Protein AF-A0A4R2SFX2-F1 (afdb_monomer)

Mean predicted aligned error: 11.59 Å

Sequence (302 aa):
EWKKGRSEDFRAVCEMFEKYGQQAESDWIKQRASNLEIALEVGQFSTSKEAYYFHPLGLVGWLMTMSLLITPEMVNAVAPGKGSDSVLLAALNKYAEQYEINTPFRIAHFLAQCAHESAGFTGTTEGIYYRRVAALNNKKFRDAPTHIKDVICPPNEKYCRQPELFNLTYGGRMGNNTTGDGFLYRGRGYIQLTGKNNYILYTEKHNLFYPEDIRDFVANPDLISNNIDYCTESACLYWRYIGSRYPDTNNLADMGISEDVLIKVSANINGWYGKGSLPNKAKGYEDRKKRFLSIVNVLGLI

Foldseek 3Di:
DVLVVCVVVLVVVLVVCVVVVNNVVSVVSVVVSVVVDDDPDDPPPPDPDDDDDDDPVNVVVVVPPVPQLQALQLLCLLANPCSVVPQLSVLQSVQCVVLVCRDLLSSLLLSLQLCLQCVSVPRFFDDQFAALVNLCVQPQLVPDDPVLVCQQHNPPDGGGDPPSSQCSRCQPHQANPDRPQSSLQFFGASLGRGHLNLQVVLQVVCCVVCVVDRDRCNVVVCCCRPHSNNSNNSSSCCQCANFLPDRHVVVLSVVDDDPLSSQQSNCRSPVQDDDPDRGDDDDSSVSSNSSSVSSCVVVVVD

Solvent-accessible surface area (backbone atoms only — not comparable to full-atom values): 16458 Å² total; per-residue (Å²): 108,70,64,75,77,43,50,64,62,56,48,54,52,32,54,52,31,46,75,71,70,36,54,68,62,25,52,50,50,53,50,51,62,52,69,67,60,75,81,77,81,51,96,89,65,83,61,99,65,82,81,82,82,76,53,68,69,55,50,50,56,72,67,50,64,83,74,61,90,57,44,44,66,50,43,26,41,33,20,78,78,50,33,76,37,64,67,61,46,50,31,49,40,59,35,28,55,79,54,64,42,73,46,74,44,28,40,30,50,51,48,13,49,30,19,52,69,2,71,44,76,69,43,26,55,66,80,73,80,41,35,47,78,60,46,56,72,36,65,62,56,54,72,41,56,66,73,58,38,42,70,31,33,34,90,90,46,70,48,30,45,74,59,52,51,38,26,62,64,36,41,78,37,58,68,10,77,51,93,57,32,12,42,68,29,39,34,25,13,28,62,42,54,52,21,43,49,53,32,46,50,48,27,56,51,48,36,68,77,33,73,90,61,74,60,56,36,70,84,41,46,63,51,27,47,74,33,69,55,47,12,43,39,47,27,41,47,36,41,45,63,42,40,60,81,47,36,45,41,52,69,46,24,68,75,43,85,49,70,69,38,52,42,50,47,53,22,24,70,73,53,45,66,48,91,94,49,77,53,67,92,53,96,63,44,71,58,33,50,52,20,27,52,42,22,33,53,74,69,64,75,112

pLDDT: mean 88.41, std 13.87, range [49.41, 98.81]

Nearest PDB structures (foldseek):
  4ok7-assembly1_A  TM=7.549E-01  e=3.619E-09  Salmonella phage SPN1S
  8p8e-assembly1_AAA  TM=7.378E-01  e=4.981E-09  Bacteriophage sp.
  7r6s-assembly1_A  TM=7.931E-01  e=3.167E-07  Stenotrophomonas maltophilia K279a

Secondary structure (DSSP, 8-state):
-HHHHHHHHHHHHHHHHHHTT-HHHHHHHHHHHHHT------TT--SSS------HHHHHHHH-----SS-HHHHHHHSTTGGG-HHHHHHHHHHHHHTT--SHHHHHHHHHHHHHHTTTTT--B--S--BHHHHTTSHHHHTS-HHHHHHHS-TT-SB--TTHHHHHHHTTSTT--STTHHHHT--BTTTTB-SHHHHHHHHHHHHHH-TTS---TTT-TTHHHH-HHHHHHHHHHIIIII-SS-S-SHHHHTT-S-HHHHHHHHHHHHT---TTS-----TTHHHHHHHHHHHHHHTT--

Structure (mmCIF, N/CA/C/O backbone):
data_AF-A0A4R2SFX2-F1
#
_entry.id   AF-A0A4R2SFX2-F1
#
loop_
_atom_site.group_PDB
_atom_site.id
_atom_site.type_symbol
_atom_site.label_atom_id
_atom_site.label_alt_id
_atom_site.label_comp_id
_atom_site.label_asym_id
_atom_site.label_entity_id
_atom_site.label_seq_id
_atom_site.pdbx_PDB_ins_code
_atom_site.Cartn_x
_atom_site.Cartn_y
_atom_site.Cartn_z
_atom_site.occupancy
_atom_site.B_iso_or_equiv
_atom_site.auth_seq_id
_atom_site.auth_comp_id
_atom_site.auth_asym_id
_atom_site.auth_atom_id
_atom_site.pdbx_PDB_model_num
ATOM 1 N N . GLU A 1 1 ? -41.124 -10.769 27.617 1.00 49.62 1 GLU A N 1
ATOM 2 C CA . GLU A 1 1 ? -41.539 -11.158 26.247 1.00 49.62 1 GLU A CA 1
ATOM 3 C C . GLU A 1 1 ? -40.503 -11.991 25.491 1.00 49.62 1 GLU A C 1
ATOM 5 O O . GLU A 1 1 ? -40.889 -12.993 24.909 1.00 49.62 1 GLU A O 1
ATOM 10 N N . TRP A 1 2 ? -39.202 -11.681 25.570 1.00 56.56 2 TRP A N 1
ATOM 11 C CA . TRP A 1 2 ? -38.134 -12.451 24.901 1.00 56.56 2 TRP A CA 1
ATOM 12 C C . TRP A 1 2 ? -38.173 -13.974 25.154 1.00 56.56 2 TRP A C 1
ATOM 14 O O . TRP A 1 2 ? -38.166 -14.752 24.206 1.00 56.56 2 TRP A O 1
ATOM 24 N N . LYS A 1 3 ? -38.326 -14.416 26.416 1.00 55.41 3 LYS A N 1
ATOM 25 C CA . LYS A 1 3 ? -38.490 -15.847 26.746 1.00 55.41 3 LYS A CA 1
ATOM 26 C C . LYS A 1 3 ? -39.739 -16.461 26.099 1.00 55.41 3 LYS A C 1
ATOM 28 O O . LYS A 1 3 ? -39.682 -17.589 25.625 1.00 55.41 3 LYS A O 1
ATOM 33 N N . LYS A 1 4 ? -40.855 -15.720 26.049 1.00 59.62 4 LYS A N 1
ATOM 34 C CA . LYS A 1 4 ? -42.099 -16.187 25.412 1.00 59.62 4 LYS A CA 1
ATOM 35 C C . LYS A 1 4 ? -41.922 -16.380 23.902 1.00 59.62 4 LYS A C 1
ATOM 37 O O . LYS A 1 4 ? -42.502 -17.313 23.370 1.00 59.62 4 LYS A O 1
ATOM 42 N N . GLY A 1 5 ? -41.101 -15.553 23.247 1.00 66.06 5 GLY A N 1
ATOM 43 C CA . GLY A 1 5 ? -40.820 -15.643 21.807 1.00 66.06 5 GLY A CA 1
ATOM 44 C C . GLY A 1 5 ? -39.725 -16.638 21.401 1.00 66.06 5 GLY A C 1
ATOM 45 O O . GLY A 1 5 ? -39.534 -16.853 20.212 1.00 66.06 5 GLY A O 1
ATOM 46 N N . ARG A 1 6 ? -38.989 -17.227 22.355 1.00 71.00 6 ARG A N 1
ATOM 47 C CA . ARG A 1 6 ? -37.861 -18.154 22.101 1.00 71.00 6 ARG A CA 1
ATOM 48 C C . ARG A 1 6 ? -38.011 -19.498 22.820 1.00 71.00 6 ARG A C 1
ATOM 50 O O . ARG A 1 6 ? -37.091 -20.309 22.840 1.00 71.00 6 ARG A O 1
ATOM 57 N N . SER A 1 7 ? -39.156 -19.731 23.453 1.00 72.69 7 SER A N 1
ATOM 58 C CA . SER A 1 7 ? -39.438 -20.923 24.259 1.00 72.69 7 SER A CA 1
ATOM 59 C C . SER A 1 7 ? -39.408 -22.219 23.442 1.00 72.69 7 SER A C 1
ATOM 61 O O . SER A 1 7 ? -39.044 -23.260 23.982 1.00 72.69 7 SER A O 1
ATOM 63 N N . GLU A 1 8 ? -39.735 -22.160 22.150 1.00 77.00 8 GLU A N 1
ATOM 64 C CA . GLU A 1 8 ? -39.614 -23.301 21.232 1.00 77.00 8 GLU A CA 1
ATOM 65 C C . GLU A 1 8 ? -38.158 -23.625 20.888 1.00 77.00 8 GLU A C 1
ATOM 67 O O . GLU A 1 8 ? -37.784 -24.795 20.895 1.00 77.00 8 GLU A O 1
ATOM 72 N N . ASP A 1 9 ? -37.311 -22.609 20.701 1.00 79.25 9 ASP A N 1
ATOM 73 C CA . ASP A 1 9 ? -35.885 -22.799 20.411 1.00 79.25 9 ASP A CA 1
ATOM 74 C C . ASP A 1 9 ? -35.161 -23.479 21.582 1.00 79.25 9 ASP A C 1
ATOM 76 O O . ASP A 1 9 ? -34.395 -24.422 21.389 1.00 79.25 9 ASP A O 1
ATOM 80 N N . PHE A 1 10 ? -35.441 -23.053 22.821 1.00 82.00 10 PHE A N 1
ATOM 81 C CA . PHE A 1 10 ? -34.882 -23.702 24.013 1.00 82.00 10 PHE A CA 1
ATOM 82 C C . PHE A 1 10 ? -35.343 -25.153 24.150 1.00 82.00 10 PHE A C 1
ATOM 84 O O . PHE A 1 10 ? -34.552 -26.007 24.549 1.00 82.00 10 PHE A O 1
ATOM 91 N N . ARG A 1 11 ? -36.601 -25.439 23.798 1.00 85.00 11 ARG A N 1
ATOM 92 C CA . ARG A 1 11 ? -37.155 -26.795 23.831 1.00 85.00 11 ARG A CA 1
ATOM 93 C C . ARG A 1 11 ? -36.452 -27.699 22.821 1.00 85.00 11 ARG A C 1
ATOM 95 O O . ARG A 1 11 ? -35.954 -28.745 23.215 1.00 85.00 11 ARG A O 1
ATOM 102 N N . ALA A 1 12 ? -36.319 -27.247 21.574 1.00 87.06 12 ALA A N 1
ATOM 103 C CA . ALA A 1 12 ? -35.646 -27.992 20.512 1.00 87.06 12 ALA A CA 1
ATOM 104 C C . ALA A 1 12 ? -34.179 -28.311 20.855 1.00 87.06 12 ALA A C 1
ATOM 106 O O . ALA A 1 12 ? -33.693 -29.410 20.589 1.00 87.06 12 ALA A O 1
ATOM 107 N N . VAL A 1 13 ? -33.472 -27.371 21.492 1.00 87.62 13 VAL A N 1
ATOM 108 C CA . VAL A 1 13 ? -32.090 -27.586 21.947 1.00 87.62 13 VAL A CA 1
ATOM 109 C C . VAL A 1 13 ? -32.026 -28.615 23.081 1.00 87.62 13 VAL A C 1
ATOM 111 O O . VAL A 1 13 ? -31.175 -29.501 23.039 1.00 87.62 13 VAL A O 1
ATOM 114 N N . CYS A 1 14 ? -32.926 -28.547 24.067 1.00 90.56 14 CYS A N 1
ATOM 115 C CA . CYS A 1 14 ? -32.968 -29.537 25.151 1.00 90.56 14 CYS A CA 1
ATOM 116 C C . CYS A 1 14 ? -33.285 -30.945 24.618 1.00 90.56 14 CYS A C 1
ATOM 118 O O . CYS A 1 14 ? -32.604 -31.902 24.979 1.00 90.56 14 CYS A O 1
ATOM 120 N N . GLU A 1 15 ? -34.255 -31.061 23.705 1.00 92.38 15 GLU A N 1
ATOM 121 C CA . GLU A 1 15 ? -34.621 -32.324 23.045 1.00 92.38 15 GLU A CA 1
ATOM 122 C C . GLU A 1 15 ? -33.452 -32.912 22.237 1.00 92.38 15 GLU A C 1
ATOM 124 O O . GLU A 1 15 ? -33.240 -34.126 22.231 1.00 92.38 15 GLU A O 1
ATOM 129 N N . MET A 1 16 ? -32.649 -32.062 21.585 1.00 94.12 16 MET A N 1
ATOM 130 C CA . MET A 1 16 ? -31.432 -32.496 20.899 1.00 94.12 16 MET A CA 1
ATOM 131 C C . MET A 1 16 ? -30.427 -33.111 21.882 1.00 94.12 16 MET A C 1
ATOM 133 O O . MET A 1 16 ? -29.922 -34.201 21.624 1.00 94.12 16 MET A O 1
ATOM 137 N N . PHE A 1 17 ? -30.141 -32.447 23.004 1.00 92.94 17 PHE A N 1
ATOM 138 C CA . PHE A 1 17 ? -29.202 -32.959 24.008 1.00 92.94 17 PHE A CA 1
ATOM 139 C C . PHE A 1 17 ? -29.677 -34.278 24.631 1.00 92.94 17 PHE A C 1
ATOM 141 O O . PHE A 1 17 ? -28.899 -35.227 24.747 1.00 92.94 17 PHE A O 1
ATOM 148 N N . GLU A 1 18 ? -30.970 -34.383 24.935 1.00 93.25 18 GLU A N 1
ATOM 149 C CA . GLU A 1 18 ? -31.588 -35.610 25.450 1.00 93.25 18 GLU A CA 1
ATOM 150 C C . GLU A 1 18 ? -31.481 -36.770 24.454 1.00 93.25 18 GLU A C 1
ATOM 152 O O . GLU A 1 18 ? -31.116 -37.884 24.835 1.00 93.25 18 GLU A O 1
ATOM 157 N N . LYS A 1 19 ? -31.695 -36.509 23.157 1.00 94.25 19 LYS A N 1
ATOM 158 C CA . LYS A 1 19 ? -31.557 -37.517 22.093 1.00 94.25 19 LYS A CA 1
ATOM 159 C C . LYS A 1 19 ? -30.153 -38.130 22.021 1.00 94.25 19 LYS A C 1
ATOM 161 O O . LYS A 1 19 ? -30.021 -39.288 21.627 1.00 94.25 19 LYS A O 1
ATOM 166 N N . TYR A 1 20 ? -29.118 -37.380 22.396 1.00 94.44 20 TYR A N 1
ATOM 167 C CA . TYR A 1 20 ? -27.728 -37.849 22.417 1.00 94.44 20 TYR A CA 1
ATOM 168 C C . TYR A 1 20 ? -27.247 -38.277 23.814 1.00 94.44 20 TYR A C 1
ATOM 170 O O . TYR A 1 20 ? -26.048 -38.458 24.019 1.00 94.44 20 TYR A O 1
ATOM 178 N N . GLY A 1 21 ? -28.160 -38.465 24.775 1.00 91.81 21 GLY A N 1
ATOM 179 C CA . GLY A 1 21 ? -27.836 -38.938 26.125 1.00 91.81 21 GLY A CA 1
ATOM 180 C C . GLY A 1 21 ? -27.134 -37.904 27.013 1.00 91.81 21 GLY A C 1
ATOM 181 O O . GLY A 1 21 ? -26.570 -38.269 28.043 1.00 91.81 21 GLY A O 1
ATOM 182 N N . GLN A 1 22 ? -27.158 -36.621 26.641 1.00 93.69 22 GLN A N 1
ATOM 183 C CA . GLN A 1 22 ? -26.521 -35.519 27.373 1.00 93.69 22 GLN A CA 1
ATOM 184 C C . GLN A 1 22 ? -27.521 -34.859 28.334 1.00 93.69 22 GLN A C 1
ATOM 186 O O . GLN A 1 22 ? -27.953 -33.719 28.158 1.00 93.69 22 GLN A O 1
ATOM 191 N N . GLN A 1 23 ? -27.938 -35.620 29.350 1.00 93.12 23 GLN A N 1
ATOM 192 C CA . GLN A 1 23 ? -28.986 -35.198 30.285 1.00 93.12 23 GLN A CA 1
ATOM 193 C C . GLN A 1 23 ? -28.563 -33.987 31.137 1.00 93.12 23 GLN A C 1
ATOM 195 O O . GLN A 1 23 ? -29.364 -33.083 31.362 1.00 93.12 23 GLN A O 1
ATOM 200 N N . ALA A 1 24 ? -27.295 -33.940 31.559 1.00 90.56 24 ALA A N 1
ATOM 201 C CA . ALA A 1 24 ? -26.763 -32.861 32.392 1.00 90.56 24 ALA A CA 1
ATOM 202 C C . ALA A 1 24 ? -26.786 -31.504 31.669 1.00 90.56 24 ALA A C 1
ATOM 204 O O . ALA A 1 24 ? -27.165 -30.490 32.256 1.00 90.56 24 ALA A O 1
ATOM 205 N N . GLU A 1 25 ? -26.438 -31.485 30.382 1.00 89.06 25 GLU A N 1
ATOM 206 C CA . GLU A 1 25 ? -26.493 -30.298 29.533 1.00 89.06 25 GLU A CA 1
ATOM 207 C C . GLU A 1 25 ? -27.934 -29.819 29.318 1.00 89.06 25 GLU A C 1
ATOM 209 O O . GLU A 1 25 ? -28.197 -28.620 29.434 1.00 89.06 25 GLU A O 1
ATOM 214 N N . SER A 1 26 ? -28.881 -30.736 29.075 1.00 92.19 26 SER A N 1
ATOM 215 C CA . SER A 1 26 ? -30.309 -30.394 28.975 1.00 92.19 26 SER A CA 1
ATOM 216 C C . SER A 1 26 ? -30.820 -29.753 30.270 1.00 92.19 26 SER A C 1
ATOM 218 O O . SER A 1 26 ? -31.404 -28.665 30.245 1.00 92.19 26 SER A O 1
ATOM 220 N N . ASP A 1 27 ? -30.538 -30.364 31.422 1.00 90.94 27 ASP A N 1
ATOM 221 C CA . ASP A 1 27 ? -31.005 -29.869 32.719 1.00 90.94 27 ASP A CA 1
ATOM 222 C C . ASP A 1 27 ? -30.378 -28.515 33.079 1.00 90.94 27 ASP A C 1
ATOM 224 O O . ASP A 1 27 ? -31.065 -27.615 33.576 1.00 90.94 27 ASP A O 1
ATOM 228 N N . TRP A 1 28 ? -29.104 -28.312 32.738 1.00 88.38 28 TRP A N 1
ATOM 229 C CA . TRP A 1 28 ? -28.434 -27.025 32.901 1.00 88.38 28 TRP A CA 1
ATOM 230 C C . TRP A 1 28 ? -29.058 -25.924 32.031 1.00 88.38 28 TRP A C 1
ATOM 232 O O . TRP A 1 28 ? -29.281 -24.808 32.510 1.00 88.38 28 TRP A O 1
ATOM 242 N N . ILE A 1 29 ? -29.399 -26.219 30.771 1.00 83.88 29 ILE A N 1
ATOM 243 C CA . ILE A 1 29 ? -30.068 -25.261 29.874 1.00 83.88 29 ILE A CA 1
ATOM 244 C C . ILE A 1 29 ? -31.470 -24.927 30.389 1.00 83.88 29 ILE A C 1
ATOM 246 O O . ILE A 1 29 ? -31.831 -23.746 30.429 1.00 83.88 29 ILE A O 1
ATOM 250 N N . LYS A 1 30 ? -32.241 -25.923 30.845 1.00 86.19 30 LYS A N 1
ATOM 251 C CA . LYS A 1 30 ? -33.561 -25.712 31.468 1.00 86.19 30 LYS A CA 1
ATOM 252 C C . LYS A 1 30 ? -33.458 -24.805 32.689 1.00 86.19 30 LYS A C 1
ATOM 254 O O . LYS A 1 30 ? -34.210 -23.835 32.797 1.00 86.19 30 LYS A O 1
ATOM 259 N N . GLN A 1 31 ? -32.495 -25.069 33.572 1.00 83.62 31 GLN A N 1
ATOM 260 C CA . GLN A 1 31 ? -32.256 -24.246 34.754 1.00 83.62 31 GLN A CA 1
ATOM 261 C C . GLN A 1 31 ? -31.858 -22.819 34.367 1.00 83.62 31 GLN A C 1
ATOM 263 O O . GLN A 1 31 ? -32.388 -21.860 34.920 1.00 83.62 31 GLN A O 1
ATOM 268 N N . ARG A 1 32 ? -30.985 -22.646 33.370 1.00 78.44 32 ARG A N 1
ATOM 269 C CA . ARG A 1 32 ? -30.574 -21.321 32.892 1.00 78.44 32 ARG A CA 1
ATOM 270 C C . ARG A 1 32 ? -31.737 -20.552 32.263 1.00 78.44 32 ARG A C 1
ATOM 272 O O . ARG A 1 32 ? -31.898 -19.371 32.549 1.00 78.44 32 ARG A O 1
ATOM 279 N N . ALA A 1 33 ? -32.584 -21.212 31.475 1.00 76.25 33 ALA A N 1
ATOM 280 C CA . ALA A 1 33 ? -33.800 -20.624 30.911 1.00 76.25 33 ALA A CA 1
ATOM 281 C C . ALA A 1 33 ? -34.842 -20.269 31.989 1.00 76.25 33 ALA A C 1
ATOM 283 O O . ALA A 1 33 ? -35.586 -19.297 31.836 1.00 76.25 33 ALA A O 1
ATOM 284 N N . SER A 1 34 ? -34.899 -21.033 33.083 1.00 74.25 34 SER A N 1
ATOM 285 C CA . SER A 1 34 ? -35.700 -20.705 34.267 1.00 74.25 34 SER A CA 1
ATOM 286 C C . SER A 1 34 ? -35.131 -19.501 35.014 1.00 74.25 34 SER A C 1
ATOM 288 O O . SER A 1 34 ? -35.872 -18.585 35.329 1.00 74.25 34 SER A O 1
ATOM 290 N N . ASN A 1 35 ? -33.816 -19.444 35.226 1.00 68.56 35 ASN A N 1
ATOM 291 C CA . ASN A 1 35 ? -33.146 -18.335 35.915 1.00 68.56 35 ASN A CA 1
ATOM 292 C C . ASN A 1 35 ? -33.210 -17.011 35.134 1.00 68.56 35 ASN A C 1
ATOM 294 O O . ASN A 1 35 ? -32.993 -15.945 35.701 1.00 68.56 35 ASN A O 1
ATOM 298 N N . LEU A 1 36 ? -33.493 -17.071 33.830 1.00 65.00 36 LEU A N 1
ATOM 299 C CA . LEU A 1 36 ? -33.773 -15.903 32.995 1.00 65.00 36 LEU A CA 1
ATOM 300 C C . LEU A 1 36 ? -35.210 -15.369 33.170 1.00 65.00 36 LEU A C 1
ATOM 302 O O . LEU A 1 36 ? -35.532 -14.318 32.612 1.00 65.00 36 LEU A O 1
ATOM 306 N N . GLU A 1 37 ? -36.079 -16.048 33.929 1.00 62.00 37 GLU A N 1
ATOM 307 C CA . GLU A 1 37 ? -37.327 -15.452 34.414 1.00 62.00 37 GLU A CA 1
ATOM 308 C C . GLU A 1 37 ? -37.026 -14.496 35.559 1.00 62.00 37 GLU A C 1
ATOM 310 O O . GLU A 1 37 ? -36.773 -14.890 36.693 1.00 62.00 37 GLU A O 1
ATOM 315 N N . ILE A 1 38 ? -37.078 -13.206 35.252 1.00 57.47 38 ILE A N 1
ATOM 316 C CA . ILE A 1 38 ? -37.077 -12.164 36.268 1.00 57.47 38 ILE A CA 1
ATOM 317 C C . ILE A 1 38 ? -38.532 -11.962 36.690 1.00 57.47 38 ILE A C 1
ATOM 319 O O . ILE A 1 38 ? -39.363 -11.542 35.880 1.00 57.47 38 ILE A O 1
ATOM 323 N N . ALA A 1 39 ? -38.846 -12.266 37.949 1.00 52.06 39 ALA A N 1
ATOM 324 C CA . ALA A 1 39 ? -40.114 -11.873 38.548 1.00 52.06 39 ALA A CA 1
ATOM 325 C C . ALA A 1 39 ? -40.151 -10.338 38.640 1.00 52.06 39 ALA A C 1
ATOM 327 O O . ALA A 1 39 ? -39.345 -9.733 39.343 1.00 52.06 39 ALA A O 1
ATOM 328 N N . LEU A 1 40 ? -41.066 -9.705 37.902 1.00 51.38 40 LEU A N 1
ATOM 329 C CA . LEU A 1 40 ? -41.282 -8.251 37.948 1.00 51.38 40 LEU A CA 1
ATOM 330 C C . LEU A 1 40 ? -42.137 -7.817 39.150 1.00 51.38 40 LEU A C 1
ATOM 332 O O . LEU A 1 40 ? -42.348 -6.626 39.360 1.00 51.38 40 LEU A O 1
ATOM 336 N N . GLU A 1 41 ? -42.624 -8.764 39.949 1.00 52.28 41 GLU A N 1
ATOM 337 C CA . GLU A 1 41 ? -43.469 -8.480 41.103 1.00 52.28 41 GLU A CA 1
ATOM 338 C C . GLU A 1 41 ? -42.617 -8.372 42.366 1.00 52.28 41 GLU A C 1
ATOM 340 O O . GLU A 1 41 ? -42.374 -9.342 43.081 1.00 52.28 41 GLU A O 1
ATOM 345 N N . VAL A 1 42 ? -42.152 -7.155 42.635 1.00 53.91 42 VAL A N 1
ATOM 346 C CA . VAL A 1 42 ? -41.611 -6.774 43.941 1.00 53.91 42 VAL A CA 1
ATOM 347 C C . VAL A 1 42 ? -42.713 -6.020 44.682 1.00 53.91 42 VAL A C 1
ATOM 349 O O . VAL A 1 42 ? -43.338 -5.117 44.118 1.00 53.91 42 VAL A O 1
ATOM 352 N N . GLY A 1 43 ? -42.988 -6.390 45.936 1.00 49.41 43 GLY A N 1
ATOM 353 C CA . GLY A 1 43 ? -44.016 -5.725 46.739 1.00 49.41 43 GLY A CA 1
ATOM 354 C C . GLY A 1 43 ? -43.803 -4.207 46.757 1.00 49.41 43 GLY A C 1
ATOM 355 O O . GLY A 1 43 ? -42.708 -3.761 47.082 1.00 49.41 43 GLY A O 1
ATOM 356 N N . GLN A 1 44 ? -44.860 -3.449 46.422 1.00 54.06 44 GLN A N 1
ATOM 357 C CA . GLN A 1 44 ? -44.942 -1.983 46.218 1.00 54.06 44 GLN A CA 1
ATOM 358 C C . GLN A 1 44 ? -44.761 -1.455 44.776 1.00 54.06 44 GLN A C 1
ATOM 360 O O . GLN A 1 44 ? -45.079 -0.293 44.532 1.00 54.06 44 GLN A O 1
ATOM 365 N N . PHE A 1 45 ? -44.378 -2.278 43.792 1.00 51.22 45 PHE A N 1
ATOM 366 C CA . PHE A 1 45 ? -44.333 -1.890 42.367 1.00 51.22 45 PHE A CA 1
ATOM 367 C C . PHE A 1 45 ? -45.598 -2.322 41.592 1.00 51.22 45 PHE A C 1
ATOM 369 O O . PHE A 1 45 ? -45.527 -2.993 40.570 1.00 51.22 45 PHE A O 1
ATOM 376 N N . SER A 1 46 ? -46.784 -1.922 42.066 1.00 54.03 46 SER A N 1
ATOM 377 C CA . SER A 1 46 ? -48.079 -2.197 41.407 1.00 54.03 46 SER A CA 1
ATOM 378 C C . SER A 1 46 ? -48.740 -0.926 40.859 1.00 54.03 46 SER A C 1
ATOM 380 O O . SER A 1 46 ? -49.934 -0.696 41.059 1.00 54.03 46 SER A O 1
ATOM 382 N N . THR A 1 47 ? -47.967 -0.052 40.215 1.00 51.84 47 THR A N 1
ATOM 383 C CA . THR A 1 47 ? -48.544 1.087 39.485 1.00 51.84 47 THR A CA 1
ATOM 384 C C . THR A 1 47 ? -48.545 0.794 37.993 1.00 51.84 47 THR A C 1
ATOM 386 O O . THR A 1 47 ? -47.643 0.140 37.484 1.00 51.84 47 THR A O 1
ATOM 389 N N . SER A 1 48 ? -49.568 1.286 37.299 1.00 51.12 48 SER A N 1
ATOM 390 C CA . SER A 1 48 ? -49.839 1.157 35.859 1.00 51.12 48 SER A CA 1
ATOM 391 C C . SER A 1 48 ? -48.766 1.741 34.923 1.00 51.12 48 SER A C 1
ATOM 393 O O . SER A 1 48 ? -49.046 2.023 33.760 1.00 51.12 48 SER A O 1
ATOM 395 N N . LYS A 1 49 ? -47.543 1.960 35.409 1.00 51.69 49 LYS A N 1
ATOM 396 C CA . LYS A 1 49 ? -46.401 2.376 34.604 1.00 51.69 49 LYS A CA 1
ATOM 397 C C . LYS A 1 49 ? -45.601 1.129 34.259 1.00 51.69 49 LYS A C 1
ATOM 399 O O . LYS A 1 49 ? -45.020 0.503 35.139 1.00 51.69 49 LYS A O 1
ATOM 404 N N . GLU A 1 50 ? -45.621 0.775 32.978 1.00 52.84 50 GLU A N 1
ATOM 405 C CA . GLU A 1 50 ? -44.832 -0.310 32.401 1.00 52.84 50 GLU A CA 1
ATOM 406 C C . GLU A 1 50 ? -43.384 -0.235 32.906 1.00 52.84 50 GLU A C 1
ATOM 408 O O . GLU A 1 50 ? -42.683 0.760 32.711 1.00 52.84 50 GLU A O 1
ATOM 413 N N . ALA A 1 51 ? -42.932 -1.282 33.593 1.00 53.25 51 ALA A N 1
ATOM 414 C CA . ALA A 1 51 ? -41.528 -1.427 33.929 1.00 53.25 51 ALA A CA 1
ATOM 415 C C . ALA A 1 51 ? -40.770 -1.800 32.646 1.00 53.25 51 ALA A C 1
ATOM 417 O O . ALA A 1 51 ? -40.876 -2.925 32.155 1.00 53.25 51 ALA A O 1
ATOM 418 N N . TYR A 1 52 ? -40.013 -0.856 32.086 1.00 55.38 52 TYR A N 1
ATOM 419 C CA . TYR A 1 52 ? -39.154 -1.125 30.935 1.00 55.38 52 TYR A CA 1
ATOM 420 C C . TYR A 1 52 ? -37.921 -1.916 31.383 1.00 55.38 52 TYR A C 1
ATOM 422 O O . TYR A 1 52 ? -37.069 -1.418 32.120 1.00 55.38 52 TYR A 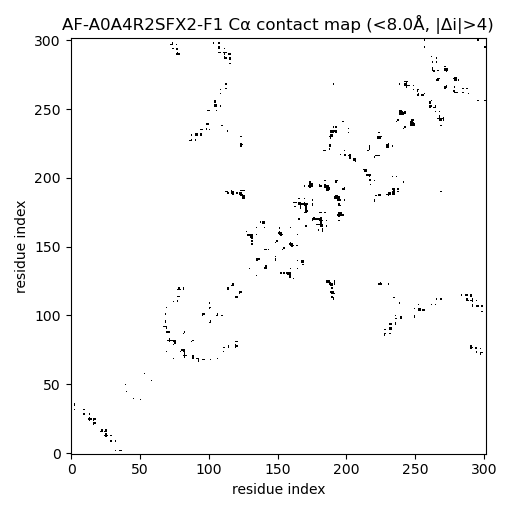O 1
ATOM 430 N N . TYR A 1 53 ? -37.825 -3.167 30.935 1.00 59.94 53 TYR A N 1
ATOM 431 C CA . TYR A 1 53 ? -36.638 -3.992 31.123 1.00 59.94 53 TYR A CA 1
ATOM 432 C C . TYR A 1 53 ? -35.604 -3.679 30.037 1.00 59.94 53 TYR A C 1
ATOM 434 O O . TYR A 1 53 ? -35.826 -3.958 28.858 1.00 59.94 53 TYR A O 1
ATOM 442 N N . PHE A 1 54 ? -34.449 -3.151 30.441 1.00 57.78 54 PHE A N 1
ATOM 443 C CA . PHE A 1 54 ? -33.286 -3.004 29.570 1.00 57.78 54 PHE A CA 1
ATOM 444 C C . PHE A 1 54 ? -32.349 -4.191 29.787 1.00 57.78 54 PHE A C 1
ATOM 446 O O . PHE A 1 54 ? -31.770 -4.350 30.860 1.00 57.78 54 PHE A O 1
ATOM 453 N N . HIS A 1 55 ? -32.192 -5.033 28.766 1.00 67.00 55 HIS A N 1
ATOM 454 C CA . HIS A 1 55 ? -31.233 -6.133 28.809 1.00 67.00 55 HIS A CA 1
ATOM 455 C C . HIS A 1 55 ? -29.809 -5.552 28.886 1.00 67.00 55 HIS A C 1
ATOM 457 O O . HIS A 1 55 ? -29.419 -4.877 27.936 1.00 67.00 55 HIS A O 1
ATOM 463 N N . PRO A 1 56 ? -29.001 -5.803 29.934 1.00 63.31 56 PRO A N 1
ATOM 464 C CA . PRO A 1 56 ? -27.712 -5.125 30.114 1.00 63.31 56 PRO A CA 1
ATOM 465 C C . PRO A 1 56 ? -26.756 -5.322 28.933 1.00 63.31 56 PRO A C 1
ATOM 467 O O . PRO A 1 5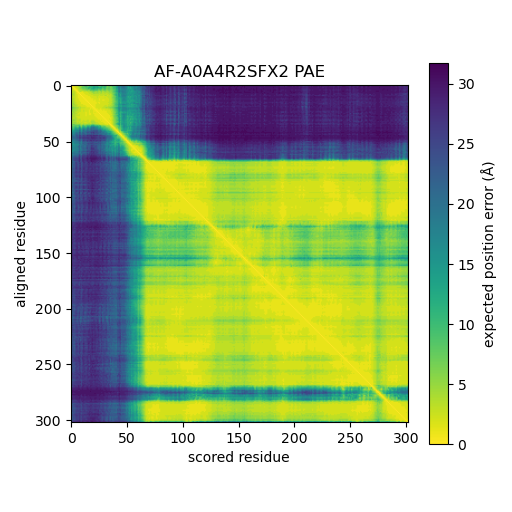6 ? -26.175 -4.362 28.443 1.00 63.31 56 PRO A O 1
ATOM 470 N N . LEU A 1 57 ? -26.667 -6.541 28.388 1.00 62.97 57 LEU A N 1
ATOM 471 C CA . LEU A 1 57 ? -25.864 -6.810 27.186 1.00 62.97 57 LEU A CA 1
ATOM 472 C C . LEU A 1 57 ? -26.512 -6.266 25.908 1.00 62.97 57 LEU A C 1
ATOM 474 O O . LEU A 1 57 ? -25.818 -5.999 24.939 1.00 62.97 57 LEU A O 1
ATOM 478 N N . GLY A 1 58 ? -27.838 -6.111 25.898 1.00 64.12 58 GLY A N 1
ATOM 479 C CA . GLY A 1 58 ? -28.562 -5.522 24.774 1.00 64.12 58 GLY A CA 1
ATOM 480 C C . GLY A 1 58 ? -28.326 -4.019 24.722 1.00 64.12 58 GLY A C 1
ATOM 481 O O . GLY A 1 58 ? -28.033 -3.495 23.664 1.00 64.12 58 GLY A O 1
ATOM 482 N N . LEU A 1 59 ? -28.346 -3.354 25.878 1.00 66.75 59 LEU A N 1
ATOM 483 C CA . LEU A 1 59 ? -28.002 -1.948 26.044 1.00 66.75 59 LEU A CA 1
ATOM 484 C C . LEU A 1 59 ? -26.523 -1.700 25.738 1.00 66.75 59 LEU A C 1
ATOM 486 O O . LEU A 1 59 ? -26.222 -0.791 24.981 1.00 66.75 59 LEU A O 1
ATOM 490 N N . VAL A 1 60 ? -25.606 -2.531 26.247 1.00 65.31 60 VAL A N 1
ATOM 491 C CA . VAL A 1 60 ? -24.181 -2.452 25.882 1.00 65.31 60 VAL A CA 1
ATOM 492 C C . VAL A 1 60 ? -23.987 -2.720 24.390 1.00 65.31 60 VAL A C 1
ATOM 494 O O . VAL A 1 60 ? -23.248 -1.989 23.756 1.00 65.31 60 VAL A O 1
ATOM 497 N N . GLY A 1 61 ? -24.685 -3.688 23.793 1.00 59.53 61 GLY A N 1
ATOM 498 C CA . GLY A 1 61 ? -24.662 -3.929 22.345 1.00 59.53 61 GLY A CA 1
ATOM 499 C C . GLY A 1 61 ? -25.232 -2.777 21.514 1.00 59.53 61 GLY A C 1
ATOM 500 O O . GLY A 1 61 ? -24.728 -2.494 20.436 1.00 59.53 61 GLY A O 1
ATOM 501 N N . TRP A 1 62 ? -26.250 -2.085 22.025 1.00 58.50 62 TRP A N 1
ATOM 502 C CA . TRP A 1 62 ? -26.892 -0.941 21.373 1.00 58.50 62 TRP A CA 1
ATOM 503 C C . TRP A 1 62 ? -26.087 0.358 21.535 1.00 58.50 62 TRP A C 1
ATOM 505 O O . TRP A 1 62 ? -26.109 1.217 20.661 1.00 58.50 62 TRP A O 1
ATOM 515 N N . LEU A 1 63 ? -25.344 0.482 22.640 1.00 59.38 63 LEU A N 1
ATOM 516 C CA . LEU A 1 63 ? -24.398 1.567 22.916 1.00 59.38 63 LEU A CA 1
ATOM 517 C C . LEU A 1 63 ? -22.991 1.287 22.367 1.00 59.38 63 LEU A C 1
ATOM 519 O O . LEU A 1 63 ? -22.198 2.218 22.243 1.00 59.38 63 LEU A O 1
ATOM 523 N N . MET A 1 64 ? -22.677 0.035 22.015 1.00 55.88 64 MET A N 1
ATOM 524 C CA . MET A 1 64 ? -21.518 -0.325 21.204 1.00 55.88 64 MET A CA 1
ATOM 525 C C . MET A 1 64 ? -21.772 0.177 19.786 1.00 55.88 64 MET A C 1
ATOM 527 O O . MET A 1 64 ? -22.098 -0.569 18.867 1.00 55.88 64 MET A O 1
ATOM 531 N N . THR A 1 65 ? -21.577 1.476 19.582 1.00 52.44 65 THR A N 1
ATOM 532 C CA . THR A 1 65 ? -21.145 1.949 18.274 1.00 52.44 65 THR A CA 1
ATOM 533 C C . THR A 1 65 ? -19.891 1.154 17.941 1.00 52.44 65 THR A C 1
ATOM 535 O O . THR A 1 65 ? -18.943 1.190 18.726 1.00 52.44 65 THR A O 1
ATOM 538 N N . MET A 1 66 ? -19.890 0.403 16.837 1.00 55.53 66 MET A N 1
ATOM 539 C CA . MET A 1 66 ? -18.668 -0.192 16.296 1.00 55.53 66 MET A CA 1
ATOM 540 C C . MET A 1 66 ? -17.670 0.952 16.106 1.00 55.53 66 MET A C 1
ATOM 542 O O . MET A 1 66 ? -17.765 1.708 15.138 1.00 55.53 66 MET A O 1
ATOM 546 N N . SER A 1 67 ? -16.783 1.159 17.078 1.00 71.06 67 SER A N 1
ATOM 547 C CA . SER A 1 67 ? -15.752 2.176 16.977 1.00 71.06 67 SER A CA 1
ATOM 548 C C . SER A 1 67 ? -14.845 1.723 15.851 1.00 71.06 67 SER A C 1
ATOM 550 O O . SER A 1 67 ? -14.223 0.665 15.955 1.00 71.06 67 SER A O 1
ATOM 552 N N . LEU A 1 68 ? -14.824 2.481 14.758 1.00 84.00 68 LEU A N 1
ATOM 553 C CA . LEU A 1 68 ? -13.897 2.215 13.672 1.00 84.00 68 LEU A CA 1
ATOM 554 C C . LEU A 1 68 ? -12.481 2.215 14.249 1.00 84.00 68 LEU A C 1
ATOM 556 O O . LEU A 1 68 ? -12.091 3.164 14.930 1.00 84.00 68 LEU A O 1
ATOM 560 N N . LEU A 1 69 ? -11.726 1.157 13.961 1.00 93.31 69 LEU A N 1
ATOM 561 C CA . LEU A 1 69 ? -10.307 1.069 14.284 1.00 93.31 69 LEU A CA 1
ATOM 562 C C . LEU A 1 69 ? -9.545 2.260 13.682 1.00 93.31 69 LEU A C 1
ATOM 564 O O . LEU A 1 69 ? -8.700 2.868 14.332 1.00 93.31 69 LEU A O 1
ATOM 568 N N . ILE A 1 70 ? -9.886 2.607 12.439 1.00 97.25 70 ILE A N 1
ATOM 569 C CA . ILE A 1 70 ? -9.386 3.768 11.707 1.00 97.25 70 ILE A CA 1
ATOM 570 C C . ILE A 1 70 ? -10.546 4.741 11.494 1.00 97.25 70 ILE A C 1
ATOM 572 O O . ILE A 1 70 ? -11.468 4.461 10.723 1.00 97.25 70 ILE A O 1
ATOM 576 N N . THR A 1 71 ? -10.495 5.897 12.156 1.00 96.88 71 THR A N 1
ATOM 577 C CA . THR A 1 71 ? -11.581 6.888 12.114 1.00 96.88 71 THR A CA 1
ATOM 578 C C . THR A 1 71 ? -11.440 7.873 10.940 1.00 96.88 71 THR A C 1
ATOM 580 O O . THR A 1 71 ? -10.337 8.055 10.404 1.00 96.88 71 THR A O 1
ATOM 583 N N . PRO A 1 72 ? -12.529 8.562 10.540 1.00 97.50 72 PRO A N 1
ATOM 584 C CA . PRO A 1 72 ? -12.481 9.667 9.578 1.00 97.50 72 PRO A CA 1
ATOM 585 C C . PRO A 1 72 ? -11.408 10.717 9.892 1.00 97.50 72 PRO A C 1
ATOM 587 O O . PRO A 1 72 ? -10.721 11.204 8.992 1.00 97.50 72 PRO A O 1
ATOM 590 N N . GLU A 1 73 ? -11.239 11.065 11.168 1.00 97.62 73 GLU A N 1
ATOM 591 C CA . GLU A 1 73 ? -10.292 12.077 11.640 1.00 97.62 73 GLU A CA 1
ATOM 592 C C . GLU A 1 73 ? -8.848 11.635 11.396 1.00 97.62 73 GLU A C 1
ATOM 594 O O . GLU A 1 73 ? -8.039 12.428 10.912 1.00 97.62 73 GLU A O 1
ATOM 599 N N . MET A 1 74 ? -8.536 10.359 11.652 1.00 98.31 74 MET A N 1
ATOM 600 C CA . MET A 1 74 ? -7.212 9.783 11.397 1.00 98.31 74 MET A CA 1
ATOM 601 C C . MET A 1 74 ? -6.850 9.843 9.908 1.00 98.31 74 MET A C 1
ATOM 603 O O . MET A 1 74 ? -5.750 10.267 9.548 1.00 98.31 74 MET A O 1
ATOM 607 N N . VAL A 1 75 ? -7.786 9.475 9.027 1.00 98.50 75 VAL A N 1
ATOM 608 C CA . VAL A 1 75 ? -7.574 9.535 7.571 1.00 98.50 75 VAL A CA 1
ATOM 609 C C . VAL A 1 75 ? -7.439 10.984 7.098 1.00 98.50 75 VAL A C 1
ATOM 611 O O . VAL A 1 75 ? -6.526 11.295 6.335 1.00 98.50 75 VAL A O 1
ATOM 614 N N . ASN A 1 76 ? -8.284 11.897 7.588 1.00 98.31 76 ASN A N 1
ATOM 615 C CA . ASN A 1 76 ? -8.202 13.323 7.257 1.00 98.31 76 ASN A CA 1
ATOM 616 C C . ASN A 1 76 ? -6.894 13.974 7.724 1.00 98.31 76 ASN A C 1
ATOM 618 O O . ASN A 1 76 ? -6.397 14.877 7.050 1.00 98.31 76 ASN A O 1
ATOM 622 N N . ALA A 1 77 ? -6.315 13.511 8.834 1.00 98.31 77 ALA A N 1
ATOM 623 C CA . ALA A 1 77 ? -5.037 14.010 9.328 1.00 98.31 77 ALA A CA 1
ATOM 624 C C . ALA A 1 77 ? -3.891 13.731 8.347 1.00 98.31 77 ALA A C 1
ATOM 626 O O . ALA A 1 77 ? -3.040 14.595 8.124 1.00 98.31 77 ALA A O 1
ATOM 627 N N . VAL A 1 78 ? -3.876 12.545 7.728 1.00 98.38 78 VAL A N 1
ATOM 628 C CA . VAL A 1 78 ? -2.843 12.180 6.746 1.00 98.38 78 VAL A CA 1
ATOM 629 C C . VAL A 1 78 ? -3.209 12.579 5.319 1.00 98.38 78 VAL A C 1
ATOM 631 O O . VAL A 1 78 ? -2.306 12.747 4.505 1.00 98.38 78 VAL A O 1
ATOM 634 N N . ALA A 1 79 ? -4.493 12.724 4.991 1.00 98.00 79 ALA A N 1
ATOM 635 C CA . ALA A 1 79 ? -5.005 13.039 3.660 1.00 98.00 79 ALA A CA 1
ATOM 636 C C . ALA A 1 79 ? -6.311 13.858 3.767 1.00 98.00 79 ALA A C 1
ATOM 638 O O . ALA A 1 79 ? -7.402 13.285 3.806 1.00 98.00 7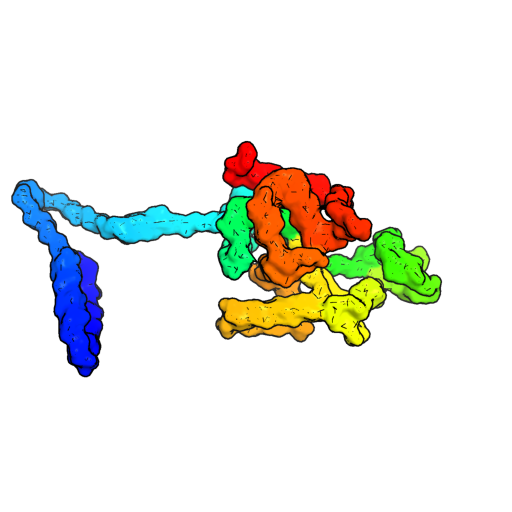9 ALA A O 1
ATOM 639 N N . PRO A 1 80 ? -6.224 15.201 3.807 1.00 97.19 80 PRO A N 1
ATOM 640 C CA . PRO A 1 80 ? -7.392 16.058 3.994 1.00 97.19 80 PRO A CA 1
ATOM 641 C C . PRO A 1 80 ? -8.501 15.802 2.965 1.00 97.19 80 PRO A C 1
ATOM 643 O O . PRO A 1 80 ? -8.244 15.757 1.762 1.00 97.19 80 PRO A O 1
ATOM 646 N N . GLY A 1 81 ? -9.735 15.641 3.448 1.00 95.06 81 GLY A N 1
ATOM 647 C CA . GLY A 1 81 ? -10.926 15.369 2.638 1.00 95.06 81 GLY A CA 1
ATOM 648 C C . GLY A 1 81 ? -11.181 13.885 2.358 1.00 95.06 81 GLY A C 1
ATOM 649 O O . GLY A 1 81 ? -12.266 13.540 1.901 1.00 95.06 81 GLY A O 1
ATOM 650 N N . LYS A 1 82 ? -10.229 12.987 2.647 1.00 96.88 82 LYS A N 1
ATOM 651 C CA . LYS A 1 82 ? -10.409 11.540 2.441 1.00 96.88 82 LYS A CA 1
ATOM 652 C C . LYS A 1 82 ? -11.122 10.829 3.583 1.00 96.88 82 LYS A C 1
ATOM 654 O O . LYS A 1 82 ? -11.630 9.737 3.376 1.00 96.88 82 LYS A O 1
ATOM 659 N N . GLY A 1 83 ? -11.236 11.444 4.756 1.00 94.75 83 GLY A N 1
ATOM 660 C CA . GLY A 1 83 ? -11.994 10.872 5.870 1.00 94.75 83 GLY A CA 1
ATOM 661 C C . GLY A 1 83 ? -13.507 10.814 5.637 1.00 94.75 83 GLY A C 1
ATOM 662 O O . GLY A 1 83 ? -14.189 10.108 6.360 1.00 94.75 83 GLY A O 1
ATOM 663 N N . SER A 1 84 ? -14.059 11.513 4.641 1.00 95.44 84 SER A N 1
ATOM 664 C CA . SER A 1 84 ? -15.474 11.366 4.258 1.00 95.44 84 SER A CA 1
ATOM 665 C C . SER A 1 84 ? -15.711 10.295 3.185 1.00 95.44 84 SER A C 1
ATOM 667 O O . SER A 1 84 ? -16.851 10.082 2.780 1.00 95.44 84 SER A O 1
ATOM 669 N N . ASP A 1 85 ? -14.656 9.632 2.703 1.00 96.81 85 ASP A N 1
ATOM 670 C CA . ASP A 1 85 ? -14.751 8.534 1.742 1.00 96.81 85 ASP A CA 1
ATOM 671 C C . ASP A 1 85 ? -15.121 7.239 2.480 1.00 96.81 85 ASP A C 1
ATOM 673 O O . ASP A 1 85 ? -14.274 6.555 3.060 1.00 96.81 85 ASP A O 1
ATOM 677 N N . SER A 1 86 ? -16.418 6.922 2.500 1.00 95.50 86 SER A N 1
ATOM 678 C CA . SER A 1 86 ? -16.945 5.755 3.214 1.00 95.50 86 SER A CA 1
ATOM 679 C C . SER A 1 86 ? -16.444 4.427 2.646 1.00 95.50 86 SER A C 1
ATOM 681 O O . SER A 1 86 ? -16.299 3.469 3.404 1.00 95.50 86 SER A O 1
ATOM 683 N N . VAL A 1 87 ? -16.137 4.366 1.344 1.00 96.50 87 VAL A N 1
ATOM 684 C CA . VAL A 1 87 ? -15.616 3.157 0.688 1.00 96.50 87 VAL A CA 1
ATOM 685 C C . VAL A 1 87 ? -14.171 2.918 1.113 1.00 96.50 87 VAL A C 1
ATOM 687 O O . VAL A 1 87 ? -13.826 1.813 1.527 1.00 96.50 87 VAL A O 1
ATOM 690 N N . LEU A 1 88 ? -13.340 3.964 1.093 1.00 97.69 88 LEU A N 1
ATOM 691 C CA . LEU A 1 88 ? -11.968 3.888 1.595 1.00 97.69 88 LEU A CA 1
ATOM 692 C C . LEU A 1 88 ? -11.929 3.530 3.085 1.00 97.69 88 LEU A C 1
ATOM 694 O O . LEU A 1 88 ? -11.143 2.675 3.484 1.00 97.69 88 LEU A O 1
ATOM 698 N N . LEU A 1 89 ? -12.773 4.153 3.913 1.00 97.06 89 LEU A N 1
ATOM 699 C CA . LEU A 1 89 ? -12.836 3.848 5.345 1.00 97.06 89 LEU A CA 1
ATOM 700 C C . LEU A 1 89 ? -13.250 2.403 5.618 1.00 97.06 89 LEU A C 1
ATOM 702 O O . LEU A 1 89 ? -12.654 1.763 6.487 1.00 97.06 89 LEU A O 1
ATOM 706 N N . ALA A 1 90 ? -14.241 1.889 4.887 1.00 95.94 90 ALA A N 1
ATOM 707 C CA . ALA A 1 90 ? -14.666 0.500 5.007 1.00 95.94 90 ALA A CA 1
ATOM 708 C C . ALA A 1 90 ? -13.519 -0.459 4.653 1.00 95.94 90 ALA A C 1
ATOM 710 O O . ALA A 1 90 ? -13.221 -1.360 5.437 1.00 95.94 90 ALA A O 1
ATOM 711 N N . ALA A 1 91 ? -12.823 -0.216 3.537 1.00 97.88 91 ALA A N 1
ATOM 712 C CA . ALA A 1 91 ? -11.675 -1.021 3.126 1.00 97.88 91 ALA A CA 1
ATOM 713 C C . ALA A 1 91 ? -10.529 -0.949 4.153 1.00 97.88 91 ALA A C 1
ATOM 715 O O . ALA A 1 91 ? -10.017 -1.982 4.583 1.00 97.88 91 ALA A O 1
ATOM 716 N N . LEU A 1 92 ? -10.156 0.254 4.607 1.00 98.38 92 LEU A N 1
ATOM 717 C CA . LEU A 1 92 ? -9.099 0.441 5.607 1.00 98.38 92 LEU A CA 1
ATOM 718 C C . LEU A 1 92 ? -9.402 -0.328 6.893 1.00 98.38 92 LEU A C 1
ATOM 720 O O . LEU A 1 92 ? -8.532 -1.040 7.379 1.00 98.38 92 LEU A O 1
ATOM 724 N N . ASN A 1 93 ? -10.623 -0.231 7.423 1.00 96.62 93 ASN A N 1
ATOM 725 C CA . ASN A 1 93 ? -10.997 -0.928 8.655 1.00 96.62 93 ASN A CA 1
ATOM 726 C C . ASN A 1 93 ? -11.077 -2.449 8.471 1.00 96.62 93 ASN A C 1
ATOM 728 O O . ASN A 1 93 ? -10.607 -3.184 9.335 1.00 96.62 93 ASN A O 1
ATOM 732 N N . LYS A 1 94 ? -11.614 -2.923 7.338 1.00 94.88 94 LYS A N 1
ATOM 733 C CA . LYS A 1 94 ? -11.683 -4.354 7.007 1.00 94.88 94 LYS A CA 1
ATOM 734 C C . LYS A 1 94 ? -10.293 -4.990 6.989 1.00 94.88 94 LYS A C 1
ATOM 736 O O . LYS A 1 94 ? -10.073 -6.022 7.618 1.00 94.88 94 LYS A O 1
ATOM 741 N N . TYR A 1 95 ? -9.353 -4.379 6.270 1.00 98.25 95 TYR A N 1
ATOM 742 C CA . TYR A 1 95 ? -8.037 -4.976 6.051 1.00 98.25 95 TYR A CA 1
ATOM 743 C C . TYR A 1 95 ? -7.025 -4.643 7.151 1.00 98.25 95 TYR A C 1
ATOM 745 O O . TYR A 1 95 ? -6.158 -5.467 7.428 1.00 98.25 95 TYR A O 1
ATOM 753 N N . ALA A 1 96 ? -7.125 -3.495 7.826 1.00 97.75 96 ALA A N 1
ATOM 754 C CA . ALA A 1 96 ? -6.228 -3.191 8.940 1.00 97.75 96 ALA A CA 1
ATOM 755 C C . ALA A 1 96 ? -6.353 -4.228 10.063 1.00 97.75 96 ALA A C 1
ATOM 757 O O . ALA A 1 96 ? -5.329 -4.706 10.544 1.00 97.75 96 ALA A O 1
ATOM 758 N N . GLU A 1 97 ? -7.572 -4.638 10.422 1.00 92.50 97 GLU A N 1
ATOM 759 C CA . GLU A 1 97 ? -7.778 -5.669 11.444 1.00 92.50 97 GLU A CA 1
ATOM 760 C C . GLU A 1 97 ? -7.219 -7.027 10.991 1.00 92.50 97 GLU A C 1
ATOM 762 O O . GLU A 1 97 ? -6.410 -7.629 11.695 1.00 92.50 97 GLU A O 1
ATOM 767 N N . GLN A 1 98 ? -7.554 -7.465 9.769 1.00 95.88 98 GLN A N 1
ATOM 768 C CA . GLN A 1 98 ? -7.103 -8.749 9.211 1.00 95.88 98 GLN A CA 1
ATOM 769 C C . GLN A 1 98 ? -5.570 -8.891 9.172 1.00 95.88 98 GLN A C 1
ATOM 771 O O . GLN A 1 98 ? -5.041 -9.991 9.326 1.00 95.88 98 GLN A O 1
ATOM 776 N N . TYR A 1 99 ? -4.853 -7.788 8.943 1.00 98.19 99 TYR A N 1
ATOM 777 C CA . TYR A 1 99 ? -3.389 -7.750 8.859 1.00 98.19 99 TYR A CA 1
ATOM 778 C C . TYR A 1 99 ? -2.732 -7.213 10.146 1.00 98.19 99 TYR A C 1
ATOM 780 O O . TYR A 1 99 ? -1.537 -6.903 10.153 1.00 98.19 99 TYR A O 1
ATOM 788 N N . GLU A 1 100 ? -3.495 -7.123 11.241 1.00 97.38 100 GLU A N 1
ATOM 789 C CA . GLU A 1 100 ? -3.042 -6.728 12.581 1.00 97.38 100 GLU A CA 1
ATOM 790 C C . GLU A 1 100 ? -2.401 -5.327 12.630 1.00 97.38 100 GLU A C 1
ATOM 792 O O . GLU A 1 100 ? -1.484 -5.053 13.404 1.00 97.38 100 GLU A O 1
ATOM 797 N N . ILE A 1 101 ? -2.878 -4.403 11.802 1.00 98.50 101 ILE A N 1
ATOM 798 C CA . ILE A 1 101 ? -2.513 -2.982 11.813 1.00 98.50 101 ILE A CA 1
ATOM 799 C C . ILE A 1 101 ? -3.468 -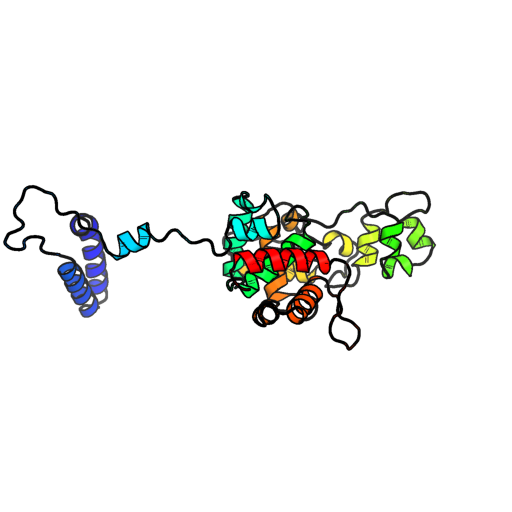2.255 12.772 1.00 98.50 101 ILE A C 1
ATOM 801 O O . ILE A 1 101 ? -4.216 -1.363 12.384 1.00 98.50 101 ILE A O 1
ATOM 805 N N . ASN A 1 102 ? -3.479 -2.690 14.033 1.00 96.56 102 ASN A N 1
ATOM 806 C CA . ASN A 1 102 ? -4.546 -2.391 14.994 1.00 96.56 102 ASN A CA 1
ATOM 807 C C . ASN A 1 102 ? -4.076 -1.745 16.308 1.00 96.56 102 ASN A C 1
ATOM 809 O O . ASN A 1 102 ? -4.848 -1.613 17.254 1.00 96.56 102 ASN A O 1
ATOM 813 N N . THR A 1 103 ? -2.826 -1.281 16.369 1.00 97.19 103 THR A N 1
ATOM 814 C CA . THR A 1 103 ? -2.339 -0.433 17.469 1.00 97.19 103 THR A CA 1
ATOM 815 C C . THR A 1 103 ? -2.217 1.020 17.006 1.00 97.19 103 THR A C 1
ATOM 817 O O . THR A 1 103 ? -1.969 1.257 15.818 1.00 97.19 103 THR A O 1
ATOM 820 N N . PRO A 1 104 ? -2.310 2.016 17.911 1.00 97.94 104 PRO A N 1
ATOM 821 C CA . PRO A 1 104 ? -2.142 3.422 17.542 1.00 97.94 104 PRO A CA 1
ATOM 822 C C . PRO A 1 104 ? -0.835 3.703 16.787 1.00 97.94 104 PRO A C 1
ATOM 824 O O . PRO A 1 104 ? -0.840 4.432 15.798 1.00 97.94 104 PRO A O 1
ATOM 827 N N . PHE A 1 105 ? 0.280 3.079 17.189 1.00 98.44 105 PHE A N 1
ATOM 828 C CA . PHE A 1 105 ? 1.562 3.240 16.497 1.00 98.44 105 PHE A CA 1
ATOM 829 C C . PHE A 1 105 ? 1.540 2.649 15.085 1.00 98.44 105 PHE A C 1
ATOM 831 O O . PHE A 1 105 ? 1.969 3.313 14.138 1.00 98.44 105 PHE A O 1
ATOM 838 N N . ARG A 1 106 ? 1.004 1.433 14.920 1.00 98.56 106 ARG A N 1
ATOM 839 C CA . ARG A 1 106 ? 0.879 0.782 13.606 1.00 98.56 106 ARG A CA 1
ATOM 840 C C . ARG A 1 106 ? 0.004 1.603 12.667 1.00 98.56 106 ARG A C 1
ATOM 842 O O . ARG A 1 106 ? 0.428 1.873 11.548 1.00 98.56 106 ARG A O 1
ATOM 849 N N . ILE A 1 107 ? -1.156 2.063 13.138 1.00 98.69 107 ILE A N 1
ATOM 850 C CA . ILE A 1 107 ? -2.094 2.889 12.365 1.00 98.69 107 ILE A CA 1
ATOM 851 C C . ILE A 1 107 ? -1.442 4.212 11.950 1.00 98.69 107 ILE A C 1
ATOM 853 O O . ILE A 1 107 ? -1.488 4.571 10.771 1.00 98.69 107 ILE A O 1
ATOM 857 N N . ALA A 1 108 ? -0.791 4.912 12.888 1.00 98.62 108 ALA A N 1
ATOM 858 C CA . ALA A 1 108 ? -0.121 6.183 12.622 1.00 98.62 108 ALA A CA 1
ATOM 859 C C . ALA A 1 108 ? 0.926 6.052 11.511 1.00 98.62 108 ALA A C 1
ATOM 861 O O . ALA A 1 108 ? 0.923 6.819 10.542 1.00 98.62 108 ALA A O 1
ATOM 862 N N . HIS A 1 109 ? 1.810 5.058 11.630 1.00 98.62 109 HIS A N 1
ATOM 863 C CA . HIS A 1 109 ? 2.835 4.823 10.623 1.00 98.62 109 HIS A CA 1
ATOM 864 C C . HIS A 1 109 ? 2.224 4.359 9.297 1.00 98.62 109 HIS A C 1
ATOM 866 O O . HIS A 1 109 ? 2.525 4.947 8.261 1.00 98.62 109 HIS A O 1
ATOM 872 N N . PHE A 1 110 ? 1.344 3.358 9.308 1.00 98.75 110 PHE A N 1
ATOM 873 C CA . PHE A 1 110 ? 0.751 2.788 8.096 1.00 98.75 110 PHE A CA 1
ATOM 874 C C . PHE A 1 110 ? 0.011 3.835 7.257 1.00 98.75 110 PHE A C 1
ATOM 876 O O . PHE A 1 110 ? 0.283 3.973 6.061 1.00 98.75 110 PHE A O 1
ATOM 883 N N . LEU A 1 111 ? -0.874 4.623 7.876 1.00 98.75 111 LEU A N 1
ATOM 884 C CA . LEU A 1 111 ? -1.661 5.638 7.173 1.00 98.75 111 LEU A CA 1
ATOM 885 C C . LEU A 1 111 ? -0.787 6.764 6.620 1.00 98.75 111 LEU A C 1
ATOM 887 O O . LEU A 1 111 ? -1.007 7.206 5.492 1.00 98.75 111 LEU A O 1
ATOM 891 N N . ALA A 1 112 ? 0.234 7.201 7.364 1.00 98.38 112 ALA A N 1
ATOM 892 C CA . ALA A 1 112 ? 1.162 8.222 6.887 1.00 98.38 112 ALA A CA 1
ATOM 893 C C . ALA A 1 112 ? 1.946 7.755 5.650 1.00 98.38 112 ALA A C 1
ATOM 895 O O . ALA A 1 112 ? 2.118 8.527 4.702 1.00 98.38 112 ALA A O 1
ATOM 896 N N . GLN A 1 113 ? 2.388 6.492 5.637 1.00 98.06 113 GLN A N 1
ATOM 897 C CA . GLN A 1 113 ? 3.091 5.906 4.495 1.00 98.06 113 GLN A CA 1
ATOM 898 C C . GLN A 1 113 ? 2.148 5.727 3.298 1.00 98.06 113 GLN A C 1
ATOM 900 O O . GLN A 1 113 ? 2.474 6.207 2.214 1.00 98.06 113 GLN A O 1
ATOM 905 N N . CYS A 1 114 ? 0.958 5.144 3.492 1.00 98.31 114 CYS A N 1
ATOM 906 C CA . CYS A 1 114 ? -0.042 4.998 2.428 1.00 98.31 114 CYS A CA 1
ATOM 907 C C . CYS A 1 114 ? -0.384 6.347 1.797 1.00 98.31 114 CYS A C 1
ATOM 909 O O . CYS A 1 114 ? -0.339 6.494 0.577 1.00 98.31 114 CYS A O 1
ATOM 911 N N . ALA A 1 115 ? -0.684 7.358 2.615 1.00 98.19 115 ALA A N 1
ATOM 912 C CA . ALA A 1 115 ? -1.045 8.682 2.131 1.00 98.19 115 ALA A CA 1
ATOM 913 C C . ALA A 1 115 ? 0.105 9.365 1.376 1.00 98.19 115 ALA A C 1
ATOM 915 O O . ALA A 1 115 ? -0.146 10.095 0.421 1.00 98.19 115 ALA A O 1
ATOM 916 N N . HIS A 1 116 ? 1.360 9.134 1.757 1.00 96.69 116 HIS A N 1
ATOM 917 C CA . HIS A 1 116 ? 2.494 9.653 1.000 1.00 96.69 116 HIS A CA 1
ATOM 918 C C . HIS A 1 116 ? 2.652 8.951 -0.357 1.00 96.69 116 HIS A C 1
ATOM 920 O O . HIS A 1 116 ? 2.711 9.617 -1.390 1.00 96.69 116 HIS A O 1
ATOM 926 N N . GLU A 1 117 ? 2.698 7.617 -0.362 1.00 95.38 117 GLU A N 1
ATOM 927 C CA . GLU A 1 117 ? 2.973 6.819 -1.567 1.00 95.38 117 GLU A CA 1
ATOM 928 C C . GLU A 1 117 ? 1.867 6.930 -2.622 1.00 95.38 117 GLU A C 1
ATOM 930 O O . GLU A 1 117 ? 2.126 6.855 -3.822 1.00 95.38 117 GLU A O 1
ATOM 935 N N . SER A 1 118 ? 0.632 7.167 -2.184 1.00 96.12 118 SER A N 1
ATOM 936 C CA . SER A 1 118 ? -0.541 7.277 -3.053 1.00 96.12 118 SER A CA 1
ATOM 937 C C . SER A 1 118 ? -0.997 8.712 -3.313 1.00 96.12 118 SER A C 1
ATOM 939 O O . SER A 1 118 ? -2.111 8.916 -3.796 1.00 96.12 118 SER A O 1
ATOM 941 N N . ALA A 1 119 ? -0.192 9.721 -2.961 1.00 95.19 119 ALA A N 1
ATOM 942 C CA . ALA A 1 119 ? -0.579 11.132 -3.066 1.00 95.19 119 ALA A CA 1
ATOM 943 C C . ALA A 1 119 ? -1.960 11.424 -2.426 1.00 95.19 119 ALA A C 1
ATOM 945 O O . ALA A 1 119 ? -2.829 12.067 -3.017 1.00 95.19 119 ALA A O 1
ATOM 946 N N . GLY A 1 120 ? -2.172 10.917 -1.211 1.00 97.06 120 GLY A N 1
ATOM 947 C CA . GLY A 1 120 ? -3.402 11.062 -0.435 1.00 97.06 120 GLY A CA 1
ATOM 948 C C . GLY A 1 120 ? -4.526 10.136 -0.894 1.00 97.06 120 GLY A C 1
ATOM 949 O O . GLY A 1 120 ? -5.653 10.594 -1.056 1.00 97.06 120 GLY A O 1
ATOM 950 N N . PHE A 1 121 ? -4.231 8.853 -1.120 1.00 97.25 121 PHE A N 1
ATOM 951 C CA . PHE A 1 121 ? -5.185 7.832 -1.573 1.00 97.25 121 PHE A CA 1
ATOM 952 C C . PHE A 1 121 ? -5.812 8.151 -2.941 1.00 97.25 121 PHE A C 1
ATOM 954 O O . PHE A 1 121 ? -6.995 7.898 -3.173 1.00 97.25 121 PHE A O 1
ATOM 961 N N . THR A 1 122 ? -5.032 8.748 -3.849 1.00 94.56 122 THR A N 1
ATOM 962 C CA . THR A 1 122 ? -5.471 9.088 -5.216 1.00 94.56 122 THR A CA 1
ATOM 963 C C . THR A 1 122 ? -4.742 8.284 -6.292 1.00 94.56 122 THR A C 1
ATOM 965 O O . THR A 1 122 ? -5.343 7.922 -7.299 1.00 94.56 122 THR A O 1
ATOM 968 N N . GLY A 1 123 ? -3.464 7.967 -6.084 1.00 92.38 123 GLY A N 1
ATOM 969 C CA . GLY A 1 123 ? -2.668 7.129 -6.974 1.00 92.38 123 GLY A CA 1
ATOM 970 C C . GLY A 1 123 ? -2.806 5.646 -6.637 1.00 92.38 123 GLY A C 1
ATOM 971 O O . GLY A 1 123 ? -2.475 5.232 -5.528 1.00 92.38 123 GLY A O 1
ATOM 972 N N . THR A 1 124 ? -3.251 4.845 -7.608 1.00 93.50 124 THR A N 1
ATOM 973 C CA . THR A 1 124 ? -3.426 3.386 -7.463 1.00 93.50 124 THR A CA 1
ATOM 974 C C . THR A 1 124 ? -2.536 2.566 -8.402 1.00 93.50 124 THR A C 1
ATOM 976 O O . THR A 1 124 ? -2.462 1.345 -8.282 1.00 93.50 124 THR A O 1
ATOM 979 N N . THR A 1 125 ? -1.820 3.208 -9.328 1.00 92.31 125 THR A N 1
ATOM 980 C CA . THR A 1 125 ? -0.847 2.563 -10.218 1.00 92.31 125 THR A CA 1
ATOM 981 C C . THR A 1 125 ? 0.280 3.521 -10.581 1.00 92.31 125 THR A C 1
ATOM 983 O O . THR A 1 125 ? 0.083 4.737 -10.639 1.00 92.31 125 THR A O 1
ATOM 986 N N . GLU A 1 126 ? 1.466 2.972 -10.825 1.00 86.06 126 GLU A N 1
ATOM 987 C CA . GLU A 1 126 ? 2.601 3.728 -11.332 1.00 86.06 126 GLU A CA 1
ATOM 988 C C . GLU A 1 126 ? 2.277 4.309 -12.721 1.00 86.06 126 GLU A C 1
ATOM 990 O O . GLU A 1 126 ? 1.841 3.604 -13.636 1.00 86.06 126 GLU A O 1
ATOM 995 N N . GLY A 1 127 ? 2.474 5.621 -12.876 1.00 81.50 127 GLY A N 1
ATOM 996 C CA . GLY A 1 127 ? 2.141 6.329 -14.109 1.00 81.50 127 GLY A CA 1
ATOM 997 C C . GLY A 1 127 ? 2.986 5.869 -15.297 1.00 81.50 127 GLY A C 1
ATOM 998 O O . GLY A 1 127 ? 4.179 5.622 -15.175 1.00 81.50 127 GLY A O 1
ATOM 999 N N . ILE A 1 128 ? 2.385 5.814 -16.485 1.00 82.69 128 ILE A N 1
ATOM 1000 C CA . ILE A 1 128 ? 3.069 5.369 -17.713 1.00 82.69 128 ILE A CA 1
ATOM 1001 C C . ILE A 1 128 ? 3.780 6.508 -18.470 1.00 82.69 128 ILE A C 1
ATOM 1003 O O . ILE A 1 128 ? 4.630 6.263 -19.326 1.00 82.69 128 ILE A O 1
ATOM 1007 N N . TYR A 1 129 ? 3.503 7.767 -18.114 1.00 85.75 129 TYR A N 1
ATOM 1008 C CA . TYR A 1 129 ? 4.043 8.964 -18.771 1.00 85.75 129 TYR A CA 1
ATOM 1009 C C . TYR A 1 129 ? 5.366 9.445 -18.153 1.00 85.75 129 TYR A C 1
ATOM 1011 O O . TYR A 1 129 ? 5.456 10.525 -17.562 1.00 85.75 129 TYR A O 1
ATOM 1019 N N . TYR A 1 130 ? 6.424 8.655 -18.322 1.00 87.44 130 TYR A N 1
ATOM 1020 C CA . TYR A 1 130 ? 7.757 8.980 -17.811 1.00 87.44 130 TYR A CA 1
ATOM 1021 C C . TYR A 1 130 ? 8.506 9.958 -18.709 1.00 87.44 130 TYR A C 1
ATOM 1023 O O . TYR A 1 130 ? 8.767 9.665 -19.868 1.00 87.44 130 TYR A O 1
ATOM 1031 N N . ARG A 1 131 ? 8.915 11.115 -18.179 1.00 90.44 131 ARG A N 1
ATOM 1032 C CA . ARG A 1 131 ? 9.782 12.045 -18.923 1.00 90.44 131 ARG A CA 1
ATOM 1033 C C . ARG A 1 131 ? 11.206 11.504 -19.025 1.00 90.44 131 ARG A C 1
ATOM 1035 O O . ARG A 1 131 ? 11.711 10.938 -18.055 1.00 90.44 131 ARG A O 1
ATOM 1042 N N . ARG A 1 132 ? 11.911 11.810 -20.120 1.00 87.88 132 ARG A N 1
ATOM 1043 C CA . ARG A 1 132 ? 13.326 11.427 -20.313 1.00 87.88 132 ARG A CA 1
ATOM 1044 C C . ARG A 1 132 ? 14.228 11.830 -19.146 1.00 87.88 132 ARG A C 1
ATOM 1046 O O . ARG A 1 132 ? 15.019 11.028 -18.662 1.00 87.88 132 ARG A O 1
ATOM 1053 N N . VAL A 1 133 ? 14.054 13.050 -18.637 1.00 87.12 133 VAL A N 1
ATOM 1054 C CA . VAL A 1 133 ? 14.798 13.555 -17.468 1.00 87.12 133 VAL A CA 1
ATOM 1055 C C . VAL A 1 133 ? 14.543 12.741 -16.196 1.00 87.12 133 VAL A C 1
ATOM 1057 O O . VAL A 1 133 ? 15.447 12.577 -15.386 1.00 87.12 133 VAL A O 1
ATOM 1060 N N . ALA A 1 134 ? 13.333 12.199 -16.024 1.00 87.00 134 ALA A N 1
ATOM 1061 C CA . ALA A 1 134 ? 13.005 11.340 -14.892 1.00 87.00 134 ALA A CA 1
ATOM 1062 C C . ALA A 1 134 ? 13.599 9.938 -15.078 1.00 87.00 134 ALA A C 1
ATOM 1064 O O . ALA A 1 134 ? 14.181 9.401 -14.138 1.00 87.00 134 ALA A O 1
ATOM 1065 N N . ALA A 1 135 ? 13.531 9.386 -16.295 1.00 87.44 135 ALA A N 1
ATOM 1066 C CA . ALA A 1 135 ? 14.130 8.096 -16.627 1.00 87.44 135 ALA A CA 1
ATOM 1067 C C . ALA A 1 135 ? 15.654 8.088 -16.416 1.00 87.44 135 ALA A C 1
ATOM 1069 O O . ALA A 1 135 ? 16.200 7.089 -15.963 1.00 87.44 135 ALA A O 1
ATOM 1070 N N . LEU A 1 136 ? 16.351 9.207 -16.641 1.00 87.19 136 LEU A N 1
ATOM 1071 C CA . LEU A 1 136 ? 17.793 9.326 -16.371 1.00 87.19 136 LEU A CA 1
ATOM 1072 C C . LEU A 1 136 ? 18.172 9.201 -14.882 1.00 87.19 136 LEU A C 1
ATOM 1074 O O . LEU A 1 136 ? 19.329 8.907 -14.582 1.00 87.19 136 LEU A O 1
ATOM 1078 N N . ASN A 1 137 ? 17.219 9.357 -13.956 1.00 86.50 137 ASN A N 1
ATOM 1079 C CA . ASN A 1 137 ? 17.441 9.069 -12.533 1.00 86.50 137 ASN A CA 1
ATOM 1080 C C . ASN A 1 137 ? 17.377 7.565 -12.220 1.00 86.50 137 ASN A C 1
ATOM 1082 O O . ASN A 1 137 ? 17.818 7.133 -11.155 1.00 86.50 137 ASN A O 1
ATOM 1086 N N . ASN A 1 138 ? 16.845 6.748 -13.132 1.00 87.94 138 ASN A N 1
ATOM 1087 C CA . ASN A 1 138 ? 16.837 5.300 -12.999 1.00 87.94 138 ASN A CA 1
ATOM 1088 C C . ASN A 1 138 ? 18.191 4.737 -13.440 1.00 87.94 138 ASN A C 1
ATOM 1090 O O . ASN A 1 138 ? 18.575 4.848 -14.604 1.00 87.94 138 ASN A O 1
ATOM 1094 N N . LYS A 1 139 ? 18.905 4.083 -12.517 1.00 89.81 139 LYS A N 1
ATOM 1095 C CA . LYS A 1 139 ? 20.243 3.531 -12.775 1.00 89.81 139 LYS A CA 1
ATOM 1096 C C . LYS A 1 139 ? 20.273 2.578 -13.977 1.00 89.81 139 LYS A C 1
ATOM 1098 O O . LYS A 1 139 ? 21.184 2.683 -14.789 1.00 89.81 139 LYS A O 1
ATOM 1103 N N . LYS A 1 140 ? 19.300 1.667 -14.112 1.00 90.88 140 LYS A N 1
ATOM 1104 C CA . LYS A 1 140 ? 19.279 0.704 -15.227 1.00 90.88 140 LYS A CA 1
ATOM 1105 C C . LYS A 1 140 ? 19.088 1.401 -16.571 1.00 90.88 140 LYS A C 1
ATOM 1107 O O . LYS A 1 140 ? 19.762 1.040 -17.525 1.00 90.88 140 LYS A O 1
ATOM 1112 N N . PHE A 1 141 ? 18.215 2.407 -16.637 1.00 92.38 141 PHE A N 1
ATOM 1113 C CA . PHE A 1 141 ? 18.049 3.206 -17.851 1.00 92.38 141 PHE A CA 1
ATOM 1114 C C . PHE A 1 141 ? 19.292 4.046 -18.153 1.00 92.38 141 PHE A C 1
ATOM 1116 O O . PHE A 1 141 ? 19.788 4.030 -19.274 1.00 92.38 141 PHE A O 1
ATOM 1123 N N . ARG A 1 142 ? 19.839 4.742 -17.153 1.00 92.56 142 ARG A N 1
ATOM 1124 C CA . ARG A 1 142 ? 21.031 5.589 -17.295 1.00 92.56 142 ARG A CA 1
ATOM 1125 C C . ARG A 1 142 ? 22.244 4.808 -17.810 1.00 92.56 142 ARG A C 1
ATOM 1127 O O . ARG A 1 142 ? 22.942 5.289 -18.705 1.00 92.56 142 ARG A O 1
ATOM 1134 N N . ASP A 1 143 ? 22.454 3.614 -17.263 1.00 93.81 143 ASP A N 1
ATOM 1135 C CA . ASP A 1 143 ? 23.599 2.755 -17.559 1.00 93.81 143 ASP A CA 1
ATOM 1136 C C . ASP A 1 143 ? 23.371 1.875 -18.816 1.00 93.81 143 ASP A C 1
ATOM 1138 O O . ASP A 1 143 ? 24.282 1.164 -19.237 1.00 93.81 143 ASP A O 1
ATOM 1142 N N . ALA A 1 144 ? 22.183 1.915 -19.439 1.00 93.69 144 ALA A N 1
ATOM 1143 C CA . ALA A 1 144 ? 21.895 1.158 -20.657 1.00 93.69 144 ALA A CA 1
ATOM 1144 C C . ALA A 1 144 ? 22.668 1.699 -21.882 1.00 93.69 144 ALA A C 1
ATOM 1146 O O . ALA A 1 144 ? 22.958 2.905 -21.955 1.00 93.69 144 ALA A O 1
ATOM 1147 N N . PRO A 1 145 ? 22.960 0.841 -22.884 1.00 95.25 145 PRO A N 1
ATOM 1148 C CA . PRO A 1 145 ? 23.561 1.269 -24.145 1.00 95.25 145 PRO A CA 1
ATOM 1149 C C . PRO A 1 145 ? 22.760 2.387 -24.824 1.00 95.25 145 PRO A C 1
ATOM 1151 O O . PRO A 1 145 ? 21.531 2.413 -24.749 1.00 95.25 145 PRO A O 1
ATOM 1154 N N . THR A 1 146 ? 23.442 3.297 -25.526 1.00 92.75 146 THR A N 1
ATOM 1155 C CA . THR A 1 146 ? 22.808 4.457 -26.183 1.00 92.75 146 THR A CA 1
ATOM 1156 C C . THR A 1 146 ? 21.667 4.055 -27.115 1.00 92.75 146 THR A C 1
ATOM 1158 O O . THR A 1 146 ? 20.579 4.602 -26.988 1.00 92.75 146 THR A O 1
ATOM 1161 N N . HIS A 1 147 ? 21.857 3.028 -27.948 1.00 92.56 147 HIS A N 1
ATOM 1162 C CA . HIS A 1 147 ? 20.807 2.555 -28.855 1.00 92.56 147 HIS A CA 1
ATOM 1163 C C . HIS A 1 147 ? 19.547 2.063 -28.113 1.00 92.56 147 HIS A C 1
ATOM 1165 O O 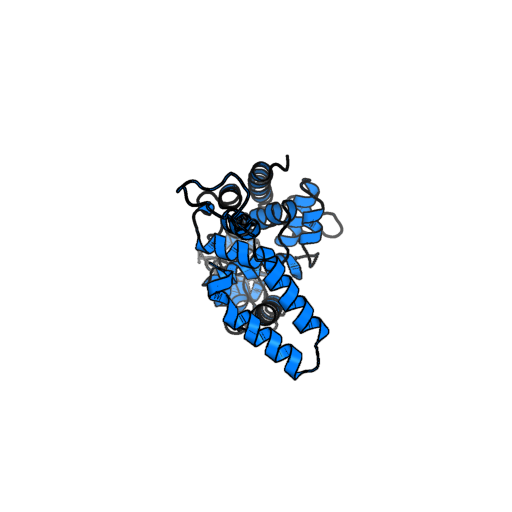. HIS A 1 147 ? 18.440 2.311 -28.573 1.00 92.56 147 HIS A O 1
ATOM 1171 N N . ILE A 1 148 ? 19.683 1.435 -26.936 1.00 92.62 148 ILE A N 1
ATOM 1172 C CA . ILE A 1 148 ? 18.534 1.037 -26.103 1.00 92.62 148 ILE A CA 1
ATOM 1173 C C . ILE A 1 148 ? 17.843 2.270 -25.518 1.00 92.62 148 ILE A C 1
ATOM 1175 O O . ILE A 1 148 ? 16.617 2.370 -25.553 1.00 92.62 148 ILE A O 1
ATOM 1179 N N . LYS A 1 149 ? 18.618 3.234 -25.003 1.00 92.31 149 LYS A N 1
ATOM 1180 C CA . LYS A 1 149 ? 18.067 4.482 -24.456 1.00 92.31 149 LYS A CA 1
ATOM 1181 C C . LYS A 1 149 ? 17.299 5.271 -25.507 1.00 92.31 149 LYS A C 1
ATOM 1183 O O . LYS A 1 149 ? 16.248 5.803 -25.176 1.00 92.31 149 LYS A O 1
ATOM 1188 N N . ASP A 1 150 ? 17.796 5.321 -26.737 1.00 91.25 150 ASP A N 1
ATOM 1189 C CA . ASP A 1 150 ? 17.163 6.061 -27.827 1.00 91.25 150 ASP A CA 1
ATOM 1190 C C . ASP A 1 150 ? 15.925 5.346 -28.376 1.00 91.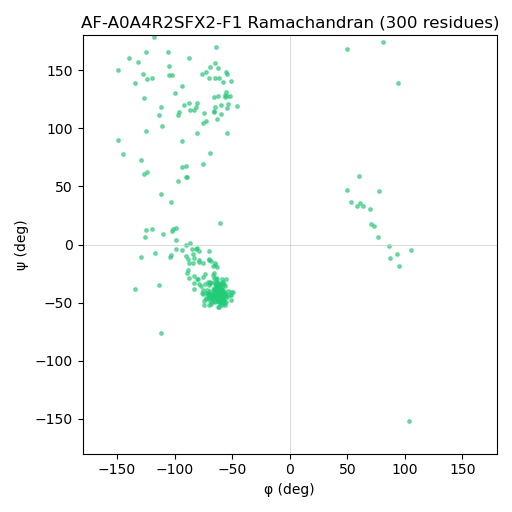25 150 ASP A C 1
ATOM 1192 O O . ASP A 1 150 ? 15.001 6.018 -28.813 1.00 91.25 150 ASP A O 1
ATOM 1196 N N . VAL A 1 151 ? 15.847 4.012 -28.293 1.00 91.75 151 VAL A N 1
ATOM 1197 C CA . VAL A 1 151 ? 14.608 3.270 -28.594 1.00 91.75 151 VAL A CA 1
ATOM 1198 C C . VAL A 1 151 ? 13.546 3.515 -27.522 1.00 91.75 151 VAL A C 1
ATOM 1200 O O . VAL A 1 151 ? 12.391 3.779 -27.847 1.00 91.75 151 VAL A O 1
ATOM 1203 N N . ILE A 1 152 ? 13.927 3.435 -26.245 1.00 92.81 152 ILE A N 1
ATOM 1204 C CA . ILE A 1 152 ? 12.995 3.570 -25.116 1.00 92.81 152 ILE A CA 1
ATOM 1205 C C . ILE A 1 152 ? 12.587 5.027 -24.903 1.00 92.81 152 ILE A C 1
ATOM 1207 O O . ILE A 1 152 ? 11.448 5.308 -24.557 1.00 92.81 152 ILE A O 1
ATOM 1211 N N . CYS A 1 153 ? 13.510 5.968 -25.049 1.00 91.94 153 CYS A N 1
ATOM 1212 C CA . CYS A 1 153 ? 13.267 7.381 -24.805 1.00 91.94 153 CYS A CA 1
ATOM 1213 C C . CYS A 1 153 ? 14.063 8.237 -25.800 1.00 91.94 153 CYS A C 1
ATOM 1215 O O . CYS A 1 153 ? 15.119 8.791 -25.442 1.00 91.94 153 CYS A O 1
ATOM 1217 N N . PRO A 1 154 ? 13.568 8.334 -27.051 1.00 88.50 154 PRO A N 1
ATOM 1218 C CA . PRO A 1 154 ? 14.218 9.105 -28.099 1.00 88.50 154 PRO A CA 1
ATOM 1219 C C . PRO A 1 154 ? 14.529 10.536 -27.630 1.00 88.50 154 PRO A C 1
ATOM 1221 O O . PRO A 1 154 ? 13.705 11.137 -26.936 1.00 88.50 154 PRO A O 1
ATOM 1224 N N . PRO A 1 155 ? 15.684 11.126 -27.994 1.00 84.12 155 PRO A N 1
ATOM 1225 C CA . PRO A 1 155 ? 16.091 12.448 -27.504 1.00 84.12 155 PRO A CA 1
ATOM 1226 C C . PRO A 1 155 ? 15.076 13.573 -27.754 1.00 84.12 155 PRO A C 1
ATOM 1228 O O . PRO A 1 155 ? 14.994 14.503 -26.953 1.00 84.12 155 PRO A O 1
ATOM 1231 N N . ASN A 1 156 ? 14.295 13.464 -28.832 1.00 87.19 156 ASN A N 1
ATOM 1232 C CA . ASN A 1 156 ? 13.304 14.460 -29.246 1.00 87.19 156 ASN A CA 1
ATOM 1233 C C . ASN A 1 156 ? 11.888 14.168 -28.714 1.00 87.19 156 ASN A C 1
ATOM 1235 O O . ASN A 1 156 ? 10.981 14.972 -28.919 1.00 87.19 156 ASN A O 1
ATOM 1239 N N . GLU A 1 157 ? 11.677 13.037 -28.036 1.00 87.38 157 GLU A N 1
ATOM 1240 C CA . GLU A 1 157 ? 10.388 12.691 -27.440 1.00 87.38 157 GLU A CA 1
ATOM 1241 C C . GLU A 1 157 ? 10.325 13.150 -25.976 1.00 87.38 157 GLU A C 1
ATOM 1243 O O . GLU A 1 157 ? 11.255 12.993 -25.181 1.00 87.38 157 GLU A O 1
ATOM 1248 N N . LYS A 1 158 ? 9.183 13.732 -25.594 1.00 88.31 158 LYS A N 1
ATOM 1249 C CA . LYS A 1 158 ? 8.959 14.230 -24.228 1.00 88.31 158 LYS A CA 1
ATOM 1250 C C . LYS A 1 158 ? 8.811 13.095 -23.211 1.00 88.31 158 LYS A C 1
ATOM 1252 O O . LYS A 1 158 ? 9.185 13.268 -22.046 1.00 88.31 158 LYS A O 1
ATOM 1257 N N . TYR A 1 159 ? 8.251 11.967 -23.641 1.00 91.19 159 TYR A N 1
ATOM 1258 C CA . TYR A 1 159 ? 7.931 10.818 -22.804 1.00 91.19 159 TYR A CA 1
ATOM 1259 C C . TYR A 1 159 ? 8.604 9.562 -23.346 1.00 91.19 159 TYR A C 1
ATOM 1261 O O . TYR A 1 159 ? 8.701 9.382 -24.553 1.00 91.19 159 TYR A O 1
ATOM 1269 N N . CYS A 1 160 ? 9.063 8.707 -22.442 1.00 91.69 160 CYS A N 1
ATOM 1270 C CA . CYS A 1 160 ? 9.612 7.408 -22.773 1.00 91.69 160 CYS A CA 1
ATOM 1271 C C . CYS A 1 160 ? 8.485 6.428 -23.108 1.00 91.69 160 CYS A C 1
ATOM 1273 O O . CYS A 1 160 ? 7.397 6.489 -22.528 1.00 91.69 160 CYS A O 1
ATOM 1275 N N . ARG A 1 161 ? 8.778 5.512 -24.024 1.00 90.88 161 ARG A N 1
ATOM 1276 C CA . ARG A 1 161 ? 7.888 4.460 -24.494 1.00 90.88 161 ARG A CA 1
ATOM 1277 C C . ARG A 1 161 ? 7.670 3.405 -23.418 1.00 90.88 161 ARG A C 1
ATOM 1279 O O . ARG A 1 161 ? 8.569 3.080 -22.634 1.00 90.88 161 ARG A O 1
ATOM 1286 N N . GLN A 1 162 ? 6.437 2.916 -23.395 1.00 87.62 162 GLN A N 1
ATOM 1287 C CA . GLN A 1 162 ? 5.997 1.800 -22.576 1.00 87.62 162 GLN A CA 1
ATOM 1288 C C . GLN A 1 162 ? 5.481 0.703 -23.502 1.00 87.62 162 GLN A C 1
ATOM 1290 O O . GLN A 1 162 ? 4.818 1.035 -24.488 1.00 87.62 162 GLN A O 1
ATOM 1295 N N . PRO A 1 163 ? 5.720 -0.578 -23.179 1.00 93.00 163 PRO A N 1
ATOM 1296 C CA . PRO A 1 163 ? 6.146 -1.117 -21.876 1.00 93.00 163 PRO A CA 1
ATOM 1297 C C . PRO A 1 163 ? 7.666 -1.135 -21.603 1.00 93.00 163 PRO A C 1
ATOM 1299 O O . PRO A 1 163 ? 8.106 -1.628 -20.560 1.00 93.00 163 PRO A O 1
ATOM 1302 N N . GLU A 1 164 ? 8.498 -0.643 -22.520 1.00 93.12 164 GLU A N 1
ATOM 1303 C CA . GLU A 1 164 ? 9.935 -0.930 -22.548 1.00 93.12 164 GLU A CA 1
ATOM 1304 C C . GLU A 1 164 ? 10.706 -0.374 -21.345 1.00 93.12 164 GLU A C 1
ATOM 1306 O O . GLU A 1 164 ? 11.582 -1.064 -20.815 1.00 93.12 164 GLU A O 1
ATOM 1311 N N . LEU A 1 165 ? 10.381 0.833 -20.864 1.00 93.00 165 LEU A N 1
ATOM 1312 C CA . LEU A 1 165 ? 11.071 1.409 -19.704 1.00 93.00 165 LEU A CA 1
ATOM 1313 C C . LEU A 1 165 ? 10.841 0.581 -18.429 1.00 93.00 165 LEU A C 1
ATOM 1315 O O . LEU A 1 165 ? 11.784 0.348 -17.662 1.00 93.00 165 LEU A O 1
ATOM 1319 N N . PHE A 1 166 ? 9.612 0.111 -18.204 1.00 93.75 166 PHE A N 1
ATOM 1320 C CA . PHE A 1 166 ? 9.295 -0.768 -17.074 1.00 93.75 166 PHE A CA 1
ATOM 1321 C C . PHE A 1 166 ? 9.957 -2.136 -17.223 1.00 93.75 166 PHE A C 1
ATOM 1323 O O . PHE A 1 166 ? 10.531 -2.644 -16.259 1.00 93.75 166 PHE A O 1
ATOM 1330 N N . ASN A 1 167 ? 9.944 -2.711 -18.427 1.00 95.00 167 ASN A N 1
ATOM 1331 C CA . ASN A 1 167 ? 10.614 -3.981 -18.695 1.00 95.00 167 ASN A CA 1
ATOM 1332 C C . ASN A 1 167 ? 12.122 -3.897 -18.434 1.00 95.00 167 ASN A C 1
ATOM 1334 O O . ASN A 1 167 ? 12.677 -4.781 -17.782 1.00 95.00 167 ASN A O 1
ATOM 1338 N N . LEU A 1 168 ? 12.774 -2.802 -18.832 1.00 93.88 168 LEU A N 1
ATOM 1339 C CA . LEU A 1 168 ? 14.179 -2.560 -18.504 1.00 93.88 168 LEU A CA 1
ATOM 1340 C C . LEU A 1 168 ? 14.389 -2.423 -16.986 1.00 93.88 168 LEU A C 1
ATOM 1342 O O . LEU A 1 168 ? 15.314 -3.005 -16.414 1.00 93.88 168 LEU A O 1
ATOM 1346 N N . THR A 1 169 ? 13.524 -1.659 -16.319 1.00 92.00 169 THR A N 1
ATOM 1347 C CA . THR A 1 169 ? 13.655 -1.332 -14.892 1.00 92.00 169 THR A CA 1
ATOM 1348 C C . THR A 1 169 ? 13.441 -2.552 -13.991 1.00 92.00 169 THR A C 1
ATOM 1350 O O . THR A 1 169 ? 14.279 -2.868 -13.133 1.00 92.00 169 THR A O 1
ATOM 1353 N N . TYR A 1 170 ? 12.339 -3.267 -14.196 1.00 93.44 17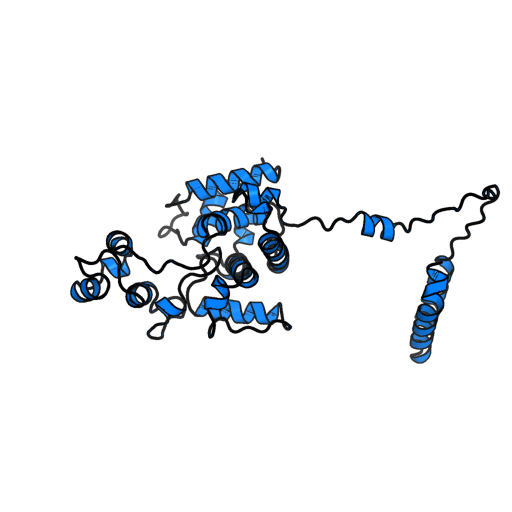0 TYR A N 1
ATOM 1354 C CA . TYR A 1 170 ? 11.866 -4.320 -13.302 1.00 93.44 170 TYR A CA 1
ATOM 1355 C C . TYR A 1 170 ? 12.120 -5.738 -13.820 1.00 93.44 170 TYR A C 1
ATOM 1357 O O . TYR A 1 170 ? 12.000 -6.675 -13.035 1.00 93.44 170 TYR A O 1
ATOM 1365 N N . GLY A 1 171 ? 12.524 -5.915 -15.081 1.00 94.31 171 GLY A N 1
ATOM 1366 C CA . GLY A 1 171 ? 12.924 -7.221 -15.610 1.00 94.31 171 GLY A CA 1
ATOM 1367 C C . GLY A 1 171 ? 14.080 -7.843 -14.818 1.00 94.31 171 GLY A C 1
ATOM 1368 O O . GLY A 1 171 ? 15.005 -7.142 -14.379 1.00 94.31 171 GLY A O 1
ATOM 1369 N N . GLY A 1 172 ? 13.998 -9.157 -14.602 1.00 94.19 172 GLY A N 1
ATOM 1370 C CA . GLY A 1 172 ? 14.959 -9.959 -13.840 1.00 94.19 172 GLY A CA 1
ATOM 1371 C C . GLY A 1 172 ? 14.947 -9.703 -12.329 1.00 94.19 172 GLY A C 1
ATOM 1372 O O . GLY A 1 172 ? 15.932 -9.987 -11.652 1.00 94.19 172 GLY A O 1
ATOM 1373 N N . ARG A 1 173 ? 13.884 -9.098 -11.784 1.00 92.62 173 ARG A N 1
ATOM 1374 C CA . ARG A 1 173 ? 13.744 -8.792 -10.348 1.00 92.62 173 ARG A CA 1
ATOM 1375 C C . ARG A 1 173 ? 12.428 -9.343 -9.820 1.00 92.62 173 ARG A C 1
ATOM 1377 O O . ARG A 1 173 ? 11.435 -9.306 -10.532 1.00 92.62 173 ARG A O 1
ATOM 1384 N N . MET A 1 174 ? 12.402 -9.774 -8.557 1.00 94.00 174 MET A N 1
ATOM 1385 C CA . MET A 1 174 ? 11.155 -10.098 -7.836 1.00 94.00 174 MET A CA 1
ATOM 1386 C C . MET A 1 174 ? 10.253 -11.093 -8.597 1.00 94.00 174 MET A C 1
ATOM 1388 O O . MET A 1 174 ? 9.035 -10.947 -8.606 1.00 94.00 174 MET A O 1
ATOM 1392 N N . GLY A 1 175 ? 10.856 -12.070 -9.283 1.00 96.50 175 GLY A N 1
ATOM 1393 C CA . GLY A 1 175 ? 10.139 -13.071 -10.082 1.00 96.50 175 GLY A CA 1
ATOM 1394 C C . GLY A 1 175 ? 9.809 -12.673 -11.524 1.00 96.50 175 GLY A C 1
ATOM 1395 O O . GLY A 1 175 ? 9.259 -13.494 -12.252 1.00 96.50 175 GLY A O 1
ATOM 1396 N N . ASN A 1 176 ? 10.152 -11.457 -11.963 1.00 96.94 176 ASN A N 1
ATOM 1397 C CA . ASN A 1 176 ? 9.920 -10.976 -13.330 1.00 96.94 176 ASN A CA 1
ATOM 1398 C C . ASN A 1 176 ? 10.920 -11.589 -14.326 1.00 96.94 176 ASN A C 1
ATOM 1400 O O . ASN A 1 176 ? 11.819 -10.901 -14.818 1.00 96.94 176 ASN A O 1
ATOM 1404 N N . ASN A 1 177 ? 10.797 -12.888 -14.581 1.00 96.19 177 ASN A N 1
ATOM 1405 C CA . ASN A 1 177 ? 11.735 -13.663 -15.397 1.00 96.19 177 ASN A CA 1
ATOM 1406 C C . ASN A 1 177 ? 11.260 -13.864 -16.846 1.00 96.19 177 ASN A C 1
ATOM 1408 O O . ASN A 1 177 ? 12.000 -14.419 -17.654 1.00 96.19 177 ASN A O 1
ATOM 1412 N N . THR A 1 178 ? 10.056 -13.397 -17.184 1.00 96.44 178 THR A N 1
ATOM 1413 C CA . THR A 1 178 ? 9.486 -13.451 -18.537 1.00 96.44 178 THR A CA 1
ATOM 1414 C C . THR A 1 178 ? 9.535 -12.073 -19.188 1.00 96.44 178 THR A C 1
ATOM 1416 O O . THR A 1 178 ? 9.365 -11.044 -18.528 1.00 96.44 178 THR A O 1
ATOM 1419 N N . THR A 1 179 ? 9.735 -12.030 -20.504 1.00 94.56 179 THR A N 1
ATOM 1420 C CA . THR A 1 179 ? 9.605 -10.792 -21.282 1.00 94.56 179 THR A CA 1
ATOM 1421 C C . THR A 1 179 ? 8.225 -10.173 -21.050 1.00 94.56 179 THR A C 1
ATOM 1423 O O . THR A 1 179 ? 7.214 -10.848 -21.198 1.00 94.56 179 THR A O 1
ATOM 1426 N N . GLY A 1 180 ? 8.180 -8.888 -20.689 1.00 95.31 180 GLY A N 1
ATOM 1427 C CA . GLY A 1 180 ? 6.931 -8.179 -20.379 1.00 95.31 180 GLY A CA 1
ATOM 1428 C C . GLY A 1 180 ? 6.561 -8.139 -18.893 1.00 95.31 180 GLY A C 1
ATOM 1429 O O . GLY A 1 180 ? 5.814 -7.244 -18.493 1.00 95.31 180 GLY A O 1
ATOM 1430 N N . ASP A 1 181 ? 7.130 -9.019 -18.057 1.00 97.31 181 ASP A N 1
ATOM 1431 C CA . ASP A 1 181 ? 6.797 -9.089 -16.625 1.00 97.31 181 ASP A CA 1
ATOM 1432 C C . ASP A 1 181 ? 7.072 -7.762 -15.901 1.00 97.31 181 ASP A C 1
ATOM 1434 O O . ASP A 1 181 ? 6.347 -7.385 -14.983 1.00 97.31 181 ASP A O 1
ATOM 1438 N N . GLY A 1 182 ? 8.105 -7.024 -16.322 1.00 95.75 182 GLY A N 1
ATOM 1439 C CA . GLY A 1 182 ? 8.467 -5.759 -15.688 1.00 95.75 182 GLY A CA 1
ATOM 1440 C C . GLY A 1 182 ? 7.365 -4.700 -15.778 1.00 95.75 182 GLY A C 1
ATOM 1441 O O . GLY A 1 182 ? 7.144 -3.975 -14.811 1.00 95.75 182 GLY A O 1
ATOM 1442 N N . PHE A 1 183 ? 6.656 -4.625 -16.906 1.00 96.25 183 PHE A N 1
ATOM 1443 C CA . PHE A 1 183 ? 5.489 -3.753 -17.060 1.00 96.25 183 PHE A CA 1
ATOM 1444 C C . PHE A 1 183 ? 4.206 -4.379 -16.511 1.00 96.25 183 PHE A C 1
ATOM 1446 O O . PHE A 1 183 ? 3.384 -3.674 -15.917 1.00 96.25 183 PHE A O 1
ATOM 1453 N N . LEU A 1 184 ? 4.025 -5.690 -16.697 1.00 96.81 184 LEU A N 1
ATOM 1454 C CA . LEU A 1 184 ? 2.830 -6.402 -16.250 1.00 96.81 184 LEU A CA 1
ATOM 1455 C C . LEU A 1 184 ? 2.672 -6.319 -14.724 1.00 96.81 184 LEU A C 1
ATOM 1457 O O . LEU A 1 184 ? 1.602 -5.944 -14.238 1.00 96.81 184 LEU A O 1
ATOM 1461 N N . TYR A 1 185 ? 3.761 -6.540 -13.983 1.00 97.62 185 TYR A N 1
ATOM 1462 C CA . TYR A 1 185 ? 3.827 -6.497 -12.517 1.00 97.62 185 TYR A CA 1
ATOM 1463 C C . TYR A 1 185 ? 4.481 -5.211 -11.990 1.00 97.62 185 TYR A C 1
ATOM 1465 O O . TYR A 1 185 ? 5.224 -5.235 -11.007 1.00 97.62 185 TYR A O 1
ATOM 1473 N N . ARG A 1 186 ? 4.224 -4.081 -12.657 1.00 96.31 186 ARG A N 1
ATOM 1474 C CA . ARG A 1 186 ? 4.586 -2.739 -12.169 1.00 96.31 186 ARG A CA 1
ATOM 1475 C C . ARG A 1 186 ? 3.837 -2.365 -10.880 1.00 96.31 186 ARG A C 1
ATOM 1477 O O . ARG A 1 186 ? 2.877 -3.041 -10.508 1.00 96.31 186 ARG A O 1
ATOM 1484 N N . GLY A 1 187 ? 4.243 -1.267 -10.239 1.00 96.12 187 GLY A N 1
ATOM 1485 C CA . GLY A 1 187 ? 3.641 -0.784 -8.995 1.00 96.12 187 GLY A CA 1
ATOM 1486 C C . GLY A 1 187 ? 2.132 -0.530 -9.092 1.00 96.12 187 GLY A C 1
ATOM 1487 O O . GLY A 1 187 ? 1.659 0.191 -9.980 1.00 96.12 187 GLY A O 1
ATOM 1488 N N . ARG A 1 188 ? 1.369 -1.131 -8.169 1.00 97.75 188 ARG A N 1
ATOM 1489 C CA . ARG A 1 188 ? -0.071 -0.891 -7.958 1.00 97.75 188 ARG A CA 1
ATOM 1490 C C . ARG A 1 188 ? -0.419 -0.848 -6.471 1.00 97.75 188 ARG A C 1
ATOM 1492 O O . ARG A 1 188 ? 0.333 -1.346 -5.641 1.00 97.75 188 ARG A O 1
ATOM 1499 N N . GLY A 1 189 ? -1.561 -0.263 -6.136 1.00 97.31 189 GLY A N 1
ATOM 1500 C CA . GLY A 1 189 ? -2.016 -0.130 -4.755 1.00 97.31 189 GLY A CA 1
ATOM 1501 C C . GLY A 1 189 ? -1.365 1.037 -4.006 1.00 97.31 189 GLY A C 1
ATOM 1502 O O . GLY A 1 189 ? -0.447 1.698 -4.509 1.00 97.31 189 GLY A O 1
ATOM 1503 N N . TYR A 1 190 ? -1.825 1.279 -2.776 1.00 97.75 190 TYR A N 1
ATOM 1504 C CA . TYR A 1 190 ? -1.414 2.455 -2.000 1.00 97.75 190 TYR A CA 1
ATOM 1505 C C . TYR A 1 190 ? 0.040 2.431 -1.500 1.00 97.75 190 TYR A C 1
ATOM 1507 O O . TYR A 1 190 ? 0.539 3.479 -1.112 1.00 97.75 190 TYR A O 1
ATOM 1515 N N . ILE A 1 191 ? 0.730 1.282 -1.546 1.00 95.81 191 ILE A N 1
ATOM 1516 C CA . ILE A 1 191 ? 2.169 1.132 -1.229 1.00 95.81 191 ILE A CA 1
ATOM 1517 C C . ILE A 1 191 ? 2.977 0.589 -2.439 1.00 95.81 191 ILE A C 1
ATOM 1519 O O . ILE A 1 191 ? 4.144 0.236 -2.325 1.00 95.81 191 ILE A O 1
ATOM 1523 N N . GLN A 1 192 ? 2.405 0.582 -3.650 1.00 93.25 192 GLN A N 1
ATOM 1524 C CA . GLN A 1 192 ? 3.111 0.177 -4.882 1.00 93.25 192 GLN A CA 1
ATOM 1525 C C . GLN A 1 192 ? 3.644 -1.276 -4.860 1.00 93.25 192 GLN A C 1
ATOM 1527 O O . GLN A 1 192 ? 4.831 -1.538 -5.080 1.00 93.25 192 GLN A O 1
ATOM 1532 N N . LEU A 1 193 ? 2.748 -2.252 -4.680 1.00 96.81 193 LEU A N 1
ATOM 1533 C CA . LEU A 1 193 ? 3.044 -3.678 -4.845 1.00 96.81 193 LEU A CA 1
ATOM 1534 C C . LEU A 1 193 ? 3.639 -3.937 -6.242 1.00 96.81 193 LEU A C 1
ATOM 1536 O O . LEU A 1 193 ? 2.989 -3.695 -7.261 1.00 96.81 193 LEU A O 1
ATOM 1540 N N . THR A 1 194 ? 4.885 -4.417 -6.288 1.00 96.31 194 THR A N 1
ATOM 1541 C CA . THR A 1 194 ? 5.674 -4.550 -7.526 1.00 96.31 194 THR A CA 1
ATOM 1542 C C . THR A 1 194 ? 6.356 -5.914 -7.602 1.00 96.31 194 THR A C 1
ATOM 1544 O O . THR A 1 194 ? 6.938 -6.365 -6.620 1.00 96.31 194 THR A O 1
ATOM 1547 N N . GLY A 1 195 ? 6.363 -6.536 -8.781 1.00 97.62 195 GLY A N 1
ATOM 1548 C CA . GLY A 1 195 ? 7.070 -7.786 -9.072 1.00 97.62 195 GLY A CA 1
ATOM 1549 C C . GLY A 1 195 ? 6.217 -9.044 -8.912 1.00 97.62 195 GLY A C 1
ATOM 1550 O O . GLY A 1 195 ? 5.459 -9.175 -7.955 1.00 97.62 195 GLY A O 1
ATOM 1551 N N . LYS A 1 196 ? 6.367 -9.991 -9.841 1.00 98.56 196 LYS A N 1
ATOM 1552 C CA . LYS A 1 196 ? 5.552 -11.209 -9.952 1.00 98.56 196 LYS A CA 1
ATOM 1553 C C . LYS A 1 196 ? 5.434 -12.005 -8.651 1.00 98.56 196 LYS A C 1
ATOM 1555 O O . LYS A 1 196 ? 4.332 -12.401 -8.293 1.00 98.56 196 LYS A O 1
ATOM 1560 N N . ASN A 1 197 ? 6.531 -12.184 -7.912 1.00 98.31 197 ASN A N 1
ATOM 1561 C CA . ASN A 1 197 ? 6.522 -12.908 -6.634 1.00 98.31 197 ASN A CA 1
ATOM 1562 C C . ASN A 1 197 ? 5.574 -12.268 -5.613 1.00 98.31 197 ASN A C 1
ATOM 1564 O O . ASN A 1 197 ? 4.902 -12.975 -4.871 1.00 98.31 197 ASN A O 1
ATOM 1568 N N . ASN A 1 198 ? 5.487 -10.938 -5.599 1.00 98.31 198 ASN A N 1
ATOM 1569 C CA . ASN A 1 198 ? 4.612 -10.219 -4.680 1.00 98.31 198 ASN A CA 1
ATOM 1570 C C . ASN A 1 198 ? 3.137 -10.338 -5.093 1.00 98.31 198 ASN A C 1
ATOM 1572 O O . ASN A 1 198 ? 2.273 -10.437 -4.230 1.00 98.31 198 ASN A O 1
ATOM 1576 N N . TYR A 1 199 ? 2.844 -10.395 -6.396 1.00 98.69 199 TYR A N 1
ATOM 1577 C CA . TYR A 1 199 ? 1.488 -10.658 -6.901 1.00 98.69 199 TYR A CA 1
ATOM 1578 C C . TYR A 1 199 ? 1.045 -12.109 -6.645 1.00 98.69 199 TYR A C 1
ATOM 1580 O O . TYR A 1 199 ? -0.124 -12.341 -6.339 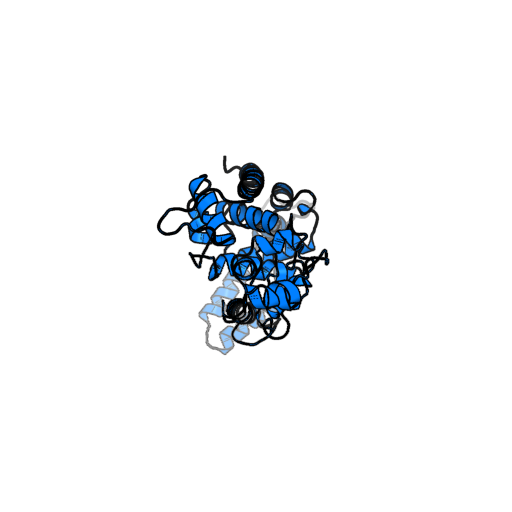1.00 98.69 199 TYR A O 1
ATOM 1588 N N . ILE A 1 200 ? 1.974 -13.072 -6.719 1.00 98.75 200 ILE A N 1
ATOM 1589 C CA . ILE A 1 200 ? 1.738 -14.469 -6.318 1.00 98.75 200 ILE A CA 1
ATOM 1590 C C . ILE A 1 200 ? 1.398 -14.523 -4.827 1.00 98.75 200 ILE A C 1
ATOM 1592 O O . ILE A 1 200 ? 0.328 -15.004 -4.468 1.00 98.75 200 ILE A O 1
ATOM 1596 N N . LEU A 1 201 ? 2.249 -13.944 -3.973 1.00 98.69 201 LEU A N 1
ATOM 1597 C CA . LEU A 1 201 ? 2.009 -13.911 -2.529 1.00 98.69 201 LEU A CA 1
ATOM 1598 C C . LEU A 1 201 ? 0.675 -13.234 -2.191 1.00 98.69 201 LEU A C 1
ATOM 1600 O O . LEU A 1 201 ? -0.050 -13.707 -1.317 1.00 98.69 201 LEU A O 1
ATOM 1604 N N . TYR A 1 202 ? 0.337 -12.143 -2.885 1.00 98.75 202 TYR A N 1
ATOM 1605 C CA . TYR A 1 202 ? -0.941 -11.475 -2.673 1.00 98.75 202 TYR A CA 1
ATOM 1606 C C . TYR A 1 202 ? -2.124 -12.384 -3.026 1.00 98.75 202 TYR A C 1
ATOM 1608 O O . TYR A 1 202 ? -3.052 -12.512 -2.234 1.00 98.75 202 TYR A O 1
ATOM 1616 N N . THR A 1 203 ? -2.050 -13.074 -4.166 1.00 98.81 203 THR A N 1
ATOM 1617 C CA . THR A 1 203 ? -3.059 -14.053 -4.604 1.00 98.81 203 THR A CA 1
ATOM 1618 C C . THR A 1 203 ? -3.257 -15.159 -3.571 1.00 98.81 203 THR A C 1
ATOM 1620 O O . THR A 1 203 ? -4.384 -15.445 -3.175 1.00 98.81 203 THR A O 1
ATOM 1623 N N . GLU A 1 204 ? -2.166 -15.745 -3.079 1.00 98.69 204 GLU A N 1
ATOM 1624 C CA . GLU A 1 204 ? -2.213 -16.812 -2.078 1.00 98.69 204 GLU A CA 1
ATOM 1625 C C . GLU A 1 204 ? -2.838 -16.341 -0.759 1.00 98.69 204 GLU A C 1
ATOM 1627 O O . GLU A 1 204 ? -3.704 -17.016 -0.204 1.00 98.69 204 GLU A O 1
ATOM 1632 N N . LYS A 1 205 ? -2.423 -15.172 -0.254 1.00 98.56 205 LYS A N 1
ATOM 1633 C CA . LYS A 1 205 ? -2.918 -14.636 1.022 1.00 98.56 205 LYS A CA 1
ATOM 1634 C C . LYS A 1 205 ? -4.368 -14.183 0.947 1.00 98.56 205 LYS A C 1
ATOM 1636 O O . LYS A 1 205 ? -5.126 -14.489 1.863 1.00 98.56 205 LYS A O 1
ATOM 1641 N N . HIS A 1 206 ? -4.756 -13.516 -0.135 1.00 98.69 206 HIS A N 1
ATOM 1642 C CA . HIS A 1 206 ? -6.137 -13.100 -0.343 1.00 98.69 206 HIS A CA 1
ATOM 1643 C C . HIS A 1 206 ? -7.077 -14.308 -0.347 1.00 98.69 206 HIS A C 1
ATOM 1645 O O . HIS A 1 206 ? -8.011 -14.363 0.445 1.00 98.69 206 HIS A O 1
ATOM 1651 N N . ASN A 1 207 ? -6.770 -15.326 -1.157 1.00 98.62 207 ASN A N 1
ATOM 1652 C CA . ASN A 1 207 ? -7.608 -16.521 -1.277 1.00 98.62 207 ASN A CA 1
ATOM 1653 C C . ASN A 1 207 ? -7.643 -17.357 0.012 1.00 98.62 207 ASN A C 1
ATOM 1655 O O . ASN A 1 207 ? -8.619 -18.059 0.262 1.00 98.62 207 ASN A O 1
ATOM 1659 N N . LEU A 1 208 ? -6.593 -17.281 0.838 1.00 98.12 208 LEU A N 1
ATOM 1660 C CA . LEU A 1 208 ? -6.574 -17.896 2.164 1.00 98.12 208 LEU A CA 1
ATOM 1661 C C . LEU A 1 208 ? -7.505 -17.174 3.150 1.00 98.12 208 LEU A C 1
ATOM 1663 O O . LEU A 1 208 ? -8.193 -17.830 3.926 1.00 98.12 208 LEU A O 1
ATOM 1667 N N . PHE A 1 209 ? -7.497 -15.839 3.157 1.00 96.94 209 PHE A N 1
ATOM 1668 C CA . PHE A 1 209 ? -8.303 -15.042 4.086 1.00 96.94 209 PHE A CA 1
ATOM 1669 C C . PHE A 1 209 ? -9.763 -14.896 3.646 1.00 96.94 209 PHE A C 1
ATOM 1671 O O . PHE A 1 209 ? -10.646 -14.788 4.495 1.00 96.94 209 PHE A O 1
ATOM 1678 N N . TYR A 1 210 ? -10.024 -14.925 2.339 1.00 96.81 210 TYR A N 1
ATOM 1679 C CA . TYR A 1 210 ? -11.333 -14.665 1.746 1.00 96.81 210 TYR A CA 1
ATOM 1680 C C . TYR A 1 210 ? -11.725 -15.791 0.776 1.00 96.81 210 TYR A C 1
ATOM 1682 O O . TYR A 1 210 ? -11.739 -15.585 -0.437 1.00 96.81 210 TYR A O 1
ATOM 1690 N N . PRO A 1 211 ? -12.082 -16.988 1.283 1.00 96.81 211 PRO A N 1
ATOM 1691 C CA . PRO A 1 211 ? -12.452 -18.125 0.434 1.00 96.81 211 PRO A CA 1
ATOM 1692 C C . PRO A 1 211 ? -13.708 -17.874 -0.420 1.00 96.81 211 PRO A C 1
ATOM 1694 O O . PRO A 1 211 ? -13.905 -18.543 -1.429 1.00 96.81 211 PRO A O 1
ATOM 1697 N N . GLU A 1 212 ? -14.530 -16.891 -0.045 1.00 96.50 212 GLU A N 1
ATOM 1698 C CA . GLU A 1 212 ? -15.723 -16.464 -0.790 1.00 96.50 212 GLU A CA 1
ATOM 1699 C C . GLU A 1 212 ? -15.411 -15.476 -1.936 1.00 96.50 212 GLU A C 1
ATOM 1701 O O . GLU A 1 212 ? -16.271 -15.207 -2.772 1.00 96.50 212 GLU A O 1
ATOM 1706 N N . ASP A 1 213 ? -14.191 -14.927 -1.998 1.00 97.00 213 ASP A N 1
ATOM 1707 C CA . ASP A 1 213 ? -13.749 -13.970 -3.024 1.00 97.00 213 ASP A CA 1
ATOM 1708 C C . ASP A 1 213 ? -12.452 -14.450 -3.688 1.00 97.00 213 ASP A C 1
ATOM 1710 O O . ASP A 1 213 ? -11.418 -13.803 -3.626 1.00 97.00 213 ASP A O 1
ATOM 1714 N N . ILE A 1 214 ? -12.473 -15.618 -4.334 1.00 98.19 214 ILE A N 1
ATOM 1715 C CA . ILE A 1 214 ? -11.267 -16.132 -4.998 1.00 98.19 214 ILE A CA 1
ATOM 1716 C C . ILE A 1 214 ? -10.863 -15.234 -6.179 1.00 98.19 214 ILE A C 1
ATOM 1718 O O . ILE A 1 214 ? -11.649 -14.964 -7.101 1.00 98.19 214 ILE A O 1
ATOM 1722 N N . ARG A 1 215 ? -9.597 -14.805 -6.180 1.00 98.25 215 ARG A N 1
ATOM 1723 C CA . ARG A 1 215 ? -8.986 -13.955 -7.209 1.00 98.25 215 ARG A CA 1
ATOM 1724 C C . ARG A 1 215 ? -7.640 -14.497 -7.667 1.00 98.25 215 ARG A C 1
ATOM 1726 O O . ARG A 1 215 ? -6.968 -15.230 -6.953 1.00 98.25 215 ARG A O 1
ATOM 1733 N N . ASP A 1 216 ? -7.251 -14.107 -8.877 1.00 98.44 216 ASP A N 1
ATOM 1734 C CA . ASP A 1 216 ? -5.913 -14.330 -9.425 1.00 98.44 216 ASP A CA 1
ATOM 1735 C C . ASP A 1 216 ? -5.335 -12.981 -9.865 1.00 98.44 216 ASP A C 1
ATOM 1737 O O . ASP A 1 216 ? -5.640 -12.474 -10.951 1.00 98.44 216 ASP A O 1
ATOM 1741 N N . PHE A 1 217 ? -4.510 -12.385 -9.001 1.00 98.56 217 PHE A N 1
ATOM 1742 C CA . PHE A 1 217 ? -3.854 -11.107 -9.280 1.00 98.56 217 PHE A CA 1
ATOM 1743 C C . PHE A 1 217 ? -2.636 -11.272 -10.193 1.00 98.56 217 PHE A C 1
ATOM 1745 O O . PHE A 1 217 ? -2.146 -10.287 -10.739 1.00 98.56 217 PHE A O 1
ATOM 1752 N N . VAL A 1 218 ? -2.142 -12.495 -10.402 1.00 98.50 218 VAL A N 1
ATOM 1753 C CA . VAL A 1 218 ? -1.054 -12.767 -11.349 1.00 98.50 218 VAL A CA 1
ATOM 1754 C C . VAL A 1 218 ? -1.580 -12.704 -12.780 1.00 98.50 218 VAL A C 1
ATOM 1756 O O . VAL A 1 218 ? -0.921 -12.116 -13.642 1.00 98.50 218 VAL A O 1
ATOM 1759 N N . ALA A 1 219 ? -2.764 -13.273 -13.018 1.00 98.31 219 ALA A N 1
ATOM 1760 C CA . ALA A 1 219 ? -3.470 -13.205 -14.293 1.00 98.31 219 ALA A CA 1
ATOM 1761 C C . ALA A 1 219 ? -4.166 -11.852 -14.508 1.00 98.31 219 ALA A C 1
ATOM 1763 O O . ALA A 1 219 ? -4.180 -11.346 -15.628 1.00 98.31 219 ALA A O 1
ATOM 1764 N N . ASN A 1 220 ? -4.702 -11.240 -13.444 1.00 98.06 220 ASN A N 1
ATOM 1765 C CA . ASN A 1 220 ? -5.481 -9.997 -13.516 1.00 98.06 220 ASN A CA 1
ATOM 1766 C C . ASN A 1 220 ? -4.904 -8.889 -12.610 1.00 98.06 220 ASN A C 1
ATOM 1768 O O . ASN A 1 220 ? -5.578 -8.420 -11.688 1.00 98.06 220 ASN A O 1
ATOM 1772 N N . PRO A 1 221 ? -3.664 -8.424 -12.851 1.00 97.81 221 PRO A N 1
ATOM 1773 C CA . PRO A 1 221 ? -2.981 -7.501 -11.943 1.00 97.81 221 PRO A CA 1
ATOM 1774 C C . PRO A 1 221 ? -3.647 -6.122 -11.838 1.00 97.81 221 PRO A C 1
ATOM 1776 O O . PRO A 1 221 ? -3.504 -5.448 -10.820 1.00 97.81 221 PRO A O 1
ATOM 1779 N N . ASP A 1 222 ? -4.400 -5.692 -12.854 1.00 96.62 222 ASP A N 1
ATOM 1780 C CA . ASP A 1 222 ? -5.096 -4.397 -12.847 1.00 96.62 222 ASP A CA 1
ATOM 1781 C C . ASP A 1 222 ? -6.281 -4.343 -11.866 1.00 96.62 222 ASP A C 1
ATOM 1783 O O . ASP A 1 222 ? -6.741 -3.252 -11.525 1.00 96.62 222 ASP A O 1
ATOM 1787 N N . LEU A 1 223 ? -6.728 -5.486 -11.326 1.00 97.94 223 LEU A N 1
ATOM 1788 C CA . LEU A 1 223 ? -7.702 -5.511 -10.229 1.00 97.94 223 LEU A CA 1
ATOM 1789 C C . LEU A 1 223 ? -7.220 -4.695 -9.022 1.00 97.94 223 LEU A C 1
ATOM 1791 O O . LEU A 1 223 ? -8.023 -4.008 -8.396 1.00 97.94 223 LEU A O 1
ATOM 1795 N N . ILE A 1 224 ? -5.911 -4.704 -8.744 1.00 98.25 224 ILE A N 1
ATOM 1796 C CA . ILE A 1 224 ? -5.316 -3.967 -7.620 1.00 98.25 224 ILE A CA 1
ATOM 1797 C C . ILE A 1 224 ? -5.495 -2.454 -7.783 1.00 98.25 224 ILE A C 1
ATOM 1799 O O . ILE A 1 224 ? -5.686 -1.748 -6.801 1.00 98.25 224 ILE A O 1
ATOM 1803 N N . SER A 1 225 ? -5.430 -1.928 -9.010 1.00 96.44 225 SER A N 1
ATOM 1804 C CA . SER A 1 225 ? -5.551 -0.484 -9.249 1.00 96.44 225 SER A CA 1
ATOM 1805 C C . SER A 1 225 ? -6.990 -0.010 -9.447 1.00 96.44 225 SER A C 1
ATOM 1807 O O . SER A 1 225 ? -7.258 1.179 -9.270 1.00 96.44 225 SER A O 1
ATOM 1809 N N . ASN A 1 226 ? -7.893 -0.920 -9.822 1.00 96.12 226 ASN A N 1
ATOM 1810 C CA . ASN A 1 226 ? -9.261 -0.597 -10.233 1.00 96.12 226 ASN A CA 1
ATOM 1811 C C . ASN A 1 226 ? -10.311 -0.886 -9.149 1.00 96.12 226 ASN A C 1
ATOM 1813 O O . ASN A 1 226 ? -11.467 -0.502 -9.313 1.00 96.12 226 ASN A O 1
ATOM 1817 N N . ASN A 1 227 ? -9.929 -1.548 -8.055 1.00 97.56 227 ASN A N 1
ATOM 1818 C CA . ASN A 1 227 ? -10.800 -1.828 -6.919 1.00 97.56 227 ASN A CA 1
ATOM 1819 C C . ASN A 1 227 ? -10.143 -1.334 -5.620 1.00 97.56 227 ASN A C 1
ATOM 1821 O O . ASN A 1 227 ? -9.012 -1.709 -5.314 1.00 97.56 227 ASN A O 1
ATOM 1825 N N . ILE A 1 228 ? -10.856 -0.499 -4.855 1.00 97.62 228 ILE A N 1
ATOM 1826 C CA . ILE A 1 228 ? -10.364 0.083 -3.596 1.00 97.62 228 ILE A CA 1
ATOM 1827 C C . ILE A 1 228 ? -10.061 -0.994 -2.550 1.00 97.62 228 ILE A C 1
ATOM 1829 O O . ILE A 1 228 ? -9.084 -0.844 -1.816 1.00 97.62 228 ILE A O 1
ATOM 1833 N N . ASP A 1 229 ? -10.825 -2.087 -2.509 1.00 98.06 229 ASP A N 1
ATOM 1834 C CA . ASP A 1 229 ? -10.572 -3.189 -1.581 1.00 98.06 229 ASP A CA 1
ATOM 1835 C C . ASP A 1 229 ? -9.200 -3.815 -1.851 1.00 98.06 229 ASP A C 1
ATOM 1837 O O . ASP A 1 229 ? -8.339 -3.832 -0.974 1.00 98.06 229 ASP A O 1
ATOM 1841 N N . TYR A 1 230 ? -8.940 -4.221 -3.097 1.00 98.56 230 TYR A N 1
ATOM 1842 C CA . TYR A 1 230 ? -7.666 -4.840 -3.477 1.00 98.56 230 TYR A CA 1
ATOM 1843 C C . TYR A 1 230 ? -6.492 -3.845 -3.437 1.00 98.56 230 TYR A C 1
ATOM 1845 O O . TYR A 1 230 ? -5.362 -4.189 -3.076 1.00 98.56 230 TYR A O 1
ATOM 1853 N N . CYS A 1 231 ? -6.758 -2.573 -3.743 1.00 98.25 231 CYS A N 1
ATOM 1854 C CA . CYS A 1 231 ? -5.801 -1.478 -3.592 1.00 98.25 231 CYS A CA 1
ATOM 1855 C C . CYS A 1 231 ? -5.358 -1.310 -2.130 1.00 98.25 231 CYS A C 1
ATOM 1857 O O . CYS A 1 231 ? -4.166 -1.140 -1.860 1.00 98.25 231 CYS A O 1
ATOM 1859 N N . THR A 1 232 ? -6.306 -1.383 -1.195 1.00 98.62 232 THR A N 1
ATOM 1860 C CA . THR A 1 232 ? -6.063 -1.239 0.246 1.00 98.62 232 THR A CA 1
ATOM 1861 C C . THR A 1 232 ? -5.395 -2.476 0.820 1.00 98.62 232 THR A C 1
ATOM 1863 O O . THR A 1 232 ? -4.368 -2.377 1.489 1.00 98.62 232 THR A O 1
ATOM 1866 N N . GLU A 1 233 ? -5.929 -3.653 0.515 1.00 98.75 233 GLU A N 1
ATOM 1867 C CA . GLU A 1 233 ? -5.411 -4.910 1.029 1.00 98.75 233 GLU A CA 1
ATOM 1868 C C . GLU A 1 233 ? -3.976 -5.171 0.569 1.00 98.75 233 GLU A C 1
ATOM 1870 O O . GLU A 1 233 ? -3.143 -5.567 1.379 1.00 98.75 233 GLU A O 1
ATOM 1875 N N . SER A 1 234 ? -3.647 -4.895 -0.699 1.00 98.69 234 SER A N 1
ATOM 1876 C CA . SER A 1 234 ? -2.270 -5.043 -1.188 1.00 98.69 234 SER A CA 1
ATOM 1877 C C . SER A 1 234 ? -1.266 -4.189 -0.397 1.00 98.69 234 SER A C 1
ATOM 1879 O O . SER A 1 234 ? -0.125 -4.614 -0.195 1.00 98.69 234 SER A O 1
ATOM 1881 N N . ALA A 1 235 ? -1.681 -3.021 0.113 1.00 98.62 235 ALA A N 1
ATOM 1882 C CA . ALA A 1 235 ? -0.861 -2.200 1.000 1.00 98.62 235 ALA A CA 1
ATOM 1883 C C . ALA A 1 235 ? -0.711 -2.836 2.393 1.00 98.62 235 ALA A C 1
ATOM 1885 O O . ALA A 1 235 ? 0.405 -2.887 2.916 1.00 98.62 235 ALA A O 1
ATOM 1886 N N . CYS A 1 236 ? -1.793 -3.372 2.969 1.00 98.75 236 CYS A N 1
ATOM 1887 C CA . CYS A 1 236 ? -1.758 -4.114 4.235 1.00 98.75 236 CYS A CA 1
ATOM 1888 C C . CYS A 1 236 ? -0.874 -5.372 4.142 1.00 98.75 236 CYS A C 1
ATOM 1890 O O . CYS A 1 236 ? -0.054 -5.627 5.023 1.00 98.75 236 CYS A O 1
ATOM 1892 N N . LEU A 1 237 ? -0.968 -6.115 3.037 1.00 98.62 237 LEU A N 1
ATOM 1893 C CA . LEU A 1 237 ? -0.123 -7.269 2.739 1.00 98.62 237 LEU A CA 1
ATOM 1894 C C . LEU A 1 237 ? 1.349 -6.873 2.646 1.00 98.62 237 LEU A C 1
ATOM 1896 O O . LEU A 1 237 ? 2.188 -7.508 3.285 1.00 98.62 237 LEU A O 1
ATOM 1900 N N . TYR A 1 238 ? 1.673 -5.830 1.875 1.00 98.50 238 TYR A N 1
ATOM 1901 C CA . TYR A 1 238 ? 3.055 -5.374 1.755 1.00 98.50 238 TYR A CA 1
ATOM 1902 C C . TYR A 1 238 ? 3.632 -4.987 3.116 1.00 98.50 238 TYR A C 1
ATOM 1904 O O . TYR A 1 238 ? 4.754 -5.369 3.453 1.00 98.50 238 TYR A O 1
ATOM 1912 N N . TRP A 1 239 ? 2.845 -4.251 3.900 1.00 98.50 239 TRP A N 1
ATOM 1913 C CA . TRP A 1 239 ? 3.197 -3.824 5.244 1.00 98.50 239 TRP A CA 1
ATOM 1914 C C . TRP A 1 239 ? 3.493 -5.008 6.172 1.00 98.50 239 TRP A C 1
ATOM 1916 O O . TRP A 1 239 ? 4.495 -4.987 6.890 1.00 98.50 239 TRP A O 1
ATOM 1926 N N . ARG A 1 240 ? 2.644 -6.041 6.141 1.00 98.06 240 ARG A N 1
ATOM 1927 C CA . ARG A 1 240 ? 2.693 -7.178 7.067 1.00 98.06 240 ARG A CA 1
ATOM 1928 C C . ARG A 1 240 ? 3.684 -8.274 6.671 1.00 98.06 240 ARG A C 1
ATOM 1930 O O . ARG A 1 240 ? 4.213 -8.940 7.559 1.00 98.06 240 ARG A O 1
ATOM 1937 N N . TYR A 1 241 ? 3.891 -8.504 5.374 1.00 97.75 241 TYR A N 1
ATOM 1938 C CA . TYR A 1 241 ? 4.582 -9.708 4.890 1.00 97.75 241 TYR A CA 1
ATOM 1939 C C . TYR A 1 241 ? 5.724 -9.469 3.901 1.00 97.75 241 TYR A C 1
ATOM 1941 O O . TYR A 1 241 ? 6.437 -10.425 3.595 1.00 97.75 241 TYR A O 1
ATOM 1949 N N . ILE A 1 242 ? 5.900 -8.255 3.373 1.00 96.38 242 ILE A N 1
ATOM 1950 C CA . ILE A 1 242 ? 6.896 -7.994 2.327 1.00 96.38 242 ILE A CA 1
ATOM 1951 C C . ILE A 1 242 ? 8.012 -7.112 2.862 1.00 96.38 242 ILE A C 1
ATOM 1953 O O . ILE A 1 242 ? 9.107 -7.615 3.100 1.00 96.38 242 ILE A O 1
ATOM 1957 N N . GLY A 1 243 ? 7.758 -5.810 3.019 1.00 93.44 243 GLY A N 1
ATOM 1958 C CA . GLY A 1 243 ? 8.797 -4.816 3.288 1.00 93.44 243 GLY A CA 1
ATOM 1959 C C . GLY A 1 243 ? 10.012 -4.883 2.341 1.00 93.44 243 GLY A C 1
ATOM 1960 O O . GLY A 1 243 ? 10.236 -5.814 1.573 1.00 93.44 243 GLY A O 1
ATOM 1961 N N . SER A 1 244 ? 10.868 -3.869 2.369 1.00 90.94 244 SER A N 1
ATOM 1962 C CA . SER A 1 244 ? 12.101 -3.919 1.578 1.00 90.94 244 SER A CA 1
ATOM 1963 C C . SER A 1 244 ? 13.223 -4.687 2.278 1.00 90.94 244 SER A C 1
ATOM 1965 O O . SER A 1 244 ? 14.130 -5.172 1.598 1.00 90.94 244 SER A O 1
ATOM 1967 N N . ARG A 1 245 ? 13.227 -4.734 3.614 1.00 89.75 245 ARG A N 1
ATOM 1968 C CA . ARG A 1 245 ? 14.273 -5.402 4.408 1.00 89.75 245 ARG A CA 1
ATOM 1969 C C . ARG A 1 245 ? 13.705 -6.260 5.524 1.00 89.75 245 ARG A C 1
ATOM 1971 O O . ARG A 1 245 ? 14.259 -7.318 5.800 1.00 89.75 245 ARG A O 1
ATOM 1978 N N . TYR A 1 246 ? 12.644 -5.791 6.168 1.00 91.12 246 TYR A N 1
ATOM 1979 C CA . TYR A 1 246 ? 11.954 -6.512 7.227 1.00 91.12 246 TYR A CA 1
ATOM 1980 C C . TYR A 1 246 ? 10.570 -6.912 6.712 1.00 91.12 246 TYR A C 1
ATOM 1982 O O . TYR A 1 246 ? 9.793 -6.008 6.406 1.00 91.12 246 TYR A O 1
ATOM 1990 N N . PRO A 1 247 ? 10.258 -8.220 6.625 1.00 92.50 247 PRO A N 1
ATOM 1991 C CA . PRO A 1 247 ? 8.959 -8.702 6.156 1.00 92.50 247 PRO A CA 1
ATOM 1992 C C . PRO A 1 247 ? 7.772 -8.063 6.866 1.00 92.50 247 PRO A C 1
ATOM 1994 O O . PRO A 1 247 ? 6.794 -7.679 6.238 1.00 92.50 247 PRO A O 1
ATOM 1997 N N . ASP A 1 248 ? 7.905 -7.900 8.176 1.00 97.31 248 ASP A N 1
ATOM 1998 C CA . ASP A 1 248 ? 6.837 -7.432 9.035 1.00 97.31 248 ASP A CA 1
ATOM 1999 C C . ASP A 1 248 ? 7.127 -6.025 9.563 1.00 97.31 248 ASP A C 1
ATOM 2001 O O . ASP A 1 248 ? 7.923 -5.829 10.488 1.00 97.31 248 ASP A O 1
ATOM 2005 N N . THR A 1 249 ? 6.468 -5.036 8.959 1.00 98.00 249 THR A N 1
ATOM 2006 C CA . THR A 1 249 ? 6.614 -3.622 9.323 1.00 98.00 249 THR A CA 1
ATOM 2007 C C . THR A 1 249 ? 5.887 -3.285 10.628 1.00 98.00 249 THR A C 1
ATOM 2009 O O . THR A 1 249 ? 6.229 -2.274 11.245 1.00 98.00 249 THR A O 1
ATOM 2012 N N . ASN A 1 250 ? 4.972 -4.139 11.122 1.00 98.25 250 ASN A N 1
ATOM 2013 C CA . ASN A 1 250 ? 4.363 -3.944 12.445 1.00 98.25 250 ASN A CA 1
ATOM 2014 C C . ASN A 1 250 ? 5.439 -3.887 13.531 1.00 98.25 250 ASN A C 1
ATOM 2016 O O . ASN A 1 250 ? 5.435 -2.958 14.330 1.00 98.25 250 ASN A O 1
ATOM 2020 N N . ASN A 1 251 ? 6.428 -4.787 13.481 1.00 98.00 251 ASN A N 1
ATOM 2021 C CA . ASN A 1 251 ? 7.519 -4.821 14.461 1.00 98.00 251 ASN A CA 1
ATOM 2022 C C . ASN A 1 251 ? 8.323 -3.517 14.506 1.00 98.00 251 ASN A C 1
ATOM 2024 O O . ASN A 1 251 ? 8.804 -3.129 15.565 1.00 98.00 251 ASN A O 1
ATOM 2028 N N . LEU A 1 252 ? 8.484 -2.840 13.363 1.00 96.94 252 LEU A N 1
ATOM 2029 C CA . LEU A 1 252 ? 9.138 -1.533 13.328 1.00 96.94 252 LEU A CA 1
ATOM 2030 C C . LEU A 1 252 ? 8.233 -0.457 13.924 1.00 96.94 252 LEU A C 1
ATOM 2032 O O . LEU A 1 252 ? 8.698 0.340 14.730 1.00 96.94 252 LEU A O 1
ATOM 2036 N N . ALA A 1 253 ? 6.956 -0.434 13.544 1.00 98.00 253 ALA A N 1
ATOM 2037 C CA . ALA A 1 253 ? 6.008 0.553 14.050 1.00 98.00 253 ALA A CA 1
ATOM 2038 C C . ALA A 1 253 ? 5.789 0.437 15.568 1.00 98.00 253 ALA A C 1
ATOM 2040 O O . ALA A 1 253 ? 5.681 1.456 16.246 1.00 98.00 253 ALA A O 1
ATOM 2041 N N . ASP A 1 254 ? 5.812 -0.777 16.118 1.00 98.38 254 ASP A N 1
ATOM 2042 C CA . ASP A 1 254 ? 5.665 -1.033 17.555 1.00 98.38 254 ASP A CA 1
ATOM 2043 C C . ASP A 1 254 ? 6.808 -0.458 18.401 1.00 98.38 254 ASP A C 1
ATOM 2045 O O . ASP A 1 254 ? 6.655 -0.277 19.607 1.00 98.38 254 ASP A O 1
ATOM 2049 N N . MET A 1 255 ? 7.938 -0.100 17.782 1.00 97.62 255 MET A N 1
ATOM 2050 C CA . MET A 1 255 ? 9.037 0.594 18.461 1.00 97.62 255 MET A CA 1
ATOM 2051 C C . MET A 1 255 ? 8.686 2.046 18.842 1.00 97.62 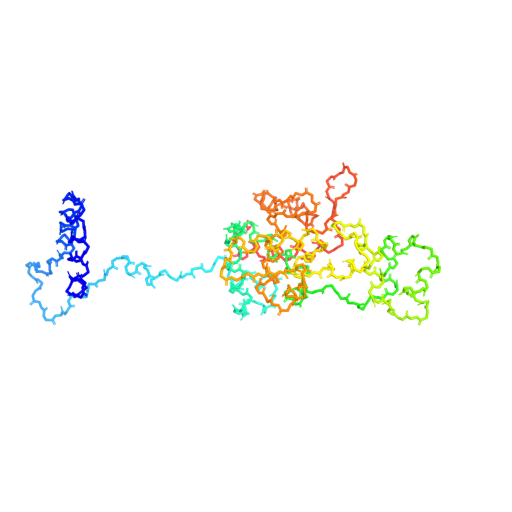255 MET A C 1
ATOM 2053 O O . MET A 1 255 ? 9.484 2.715 19.502 1.00 97.62 255 MET A O 1
ATOM 2057 N N . GLY A 1 256 ? 7.517 2.548 18.431 1.00 97.38 256 GLY A N 1
ATOM 2058 C CA . GLY A 1 256 ? 6.962 3.831 18.852 1.00 97.38 256 GLY A CA 1
ATOM 2059 C C . GLY A 1 256 ? 7.088 4.936 17.804 1.00 97.38 256 GLY A C 1
ATOM 2060 O O . GLY A 1 256 ? 7.098 4.700 16.596 1.00 97.38 256 GLY A O 1
ATOM 2061 N N . ILE A 1 257 ? 7.152 6.183 18.274 1.00 96.75 257 ILE A N 1
ATOM 2062 C CA . ILE A 1 257 ? 6.976 7.387 17.441 1.00 96.75 257 ILE A CA 1
ATOM 2063 C C . ILE A 1 257 ? 8.255 8.203 17.221 1.00 96.75 257 ILE A C 1
ATOM 2065 O O . ILE A 1 257 ? 8.201 9.327 16.719 1.00 96.75 257 ILE A O 1
ATOM 2069 N N . SER A 1 258 ? 9.411 7.677 17.629 1.00 96.12 258 SER A N 1
ATOM 2070 C CA . SER A 1 258 ? 10.671 8.407 17.501 1.00 96.12 258 SER A CA 1
ATOM 2071 C C . SER A 1 258 ? 11.039 8.639 16.032 1.00 96.12 258 SER A C 1
ATOM 2073 O O . SER A 1 258 ? 10.639 7.895 15.131 1.00 96.12 258 SER A O 1
ATOM 2075 N N . GLU A 1 259 ? 11.846 9.671 15.781 1.00 93.25 259 GLU A N 1
ATOM 2076 C CA . GLU A 1 259 ? 12.272 9.998 14.420 1.00 93.25 259 GLU A CA 1
ATOM 2077 C C . GLU A 1 259 ? 13.054 8.844 13.762 1.00 93.25 259 GLU A C 1
ATOM 2079 O O . GLU A 1 259 ? 12.866 8.559 12.582 1.00 93.25 259 GLU A O 1
ATOM 2084 N N . ASP A 1 260 ? 13.872 8.126 14.537 1.00 93.25 260 ASP A N 1
ATOM 2085 C CA . ASP A 1 260 ? 14.601 6.940 14.073 1.00 93.25 260 ASP A CA 1
ATOM 2086 C C . ASP A 1 260 ? 13.655 5.819 13.609 1.00 93.25 260 ASP A C 1
ATOM 2088 O O . ASP A 1 260 ? 13.870 5.218 12.552 1.00 93.25 260 ASP A O 1
ATOM 2092 N N . VAL A 1 261 ? 12.563 5.575 14.342 1.00 95.00 261 VAL A N 1
ATOM 2093 C CA . VAL A 1 261 ? 11.555 4.577 13.955 1.00 95.00 261 VAL A CA 1
ATOM 2094 C C . VAL A 1 261 ? 10.862 4.985 12.659 1.00 95.00 261 VAL A C 1
ATOM 2096 O O . VAL A 1 261 ? 10.754 4.170 11.742 1.00 95.00 261 VAL A O 1
ATOM 2099 N N . LEU A 1 262 ? 10.473 6.255 12.521 1.00 95.38 262 LEU A N 1
ATOM 2100 C CA . LEU A 1 262 ? 9.873 6.754 11.284 1.00 95.38 262 LEU A CA 1
ATOM 2101 C C . LEU A 1 262 ? 10.820 6.606 10.081 1.00 95.38 262 LEU A C 1
ATOM 2103 O O . LEU A 1 262 ? 10.372 6.243 8.988 1.00 95.38 262 LEU A O 1
ATOM 2107 N N . ILE A 1 263 ? 12.121 6.863 10.254 1.00 93.62 263 ILE A N 1
ATOM 2108 C CA . ILE A 1 263 ? 13.120 6.659 9.196 1.00 93.62 263 ILE A CA 1
ATOM 2109 C C . ILE A 1 263 ? 13.207 5.170 8.828 1.00 93.62 263 ILE A C 1
ATOM 2111 O O . ILE A 1 263 ? 13.200 4.838 7.640 1.00 93.62 263 ILE A O 1
ATOM 2115 N N . LYS A 1 264 ? 13.230 4.264 9.816 1.00 93.56 264 LYS A N 1
ATOM 2116 C CA . LYS A 1 264 ? 13.264 2.807 9.591 1.00 93.56 264 LYS A CA 1
ATOM 2117 C C . LYS A 1 264 ? 12.027 2.296 8.859 1.00 93.56 264 LYS A C 1
ATOM 2119 O O . LYS A 1 264 ? 12.182 1.552 7.892 1.00 93.56 264 LYS A O 1
ATOM 2124 N N . VAL A 1 265 ? 10.831 2.714 9.276 1.00 95.56 265 VAL A N 1
ATOM 2125 C CA . VAL A 1 265 ? 9.568 2.379 8.603 1.00 95.56 265 VAL A CA 1
ATOM 2126 C C . VAL A 1 265 ? 9.578 2.915 7.173 1.00 95.56 265 VAL A C 1
ATOM 2128 O O . VAL A 1 265 ? 9.371 2.153 6.234 1.00 95.56 265 VAL A O 1
ATOM 2131 N N . SER A 1 266 ? 9.902 4.198 6.981 1.00 94.44 266 SER A N 1
ATOM 2132 C CA . SER A 1 266 ? 9.935 4.821 5.648 1.00 94.44 266 SER A CA 1
ATOM 2133 C C . SER A 1 266 ? 10.918 4.117 4.706 1.00 94.44 266 SER A C 1
ATOM 2135 O O . SER A 1 266 ? 10.620 3.918 3.529 1.00 94.44 266 SER A O 1
ATOM 2137 N N . ALA A 1 267 ? 12.078 3.699 5.220 1.00 92.31 267 ALA A N 1
ATOM 2138 C CA . ALA A 1 267 ? 13.050 2.920 4.462 1.00 92.31 267 ALA A CA 1
ATOM 2139 C C . ALA A 1 267 ? 12.558 1.501 4.149 1.00 92.31 267 ALA A C 1
ATOM 2141 O O . ALA A 1 267 ? 12.874 0.989 3.077 1.00 92.31 267 ALA A O 1
ATOM 2142 N N . ASN A 1 268 ? 11.775 0.876 5.034 1.00 94.12 268 ASN A N 1
ATOM 2143 C CA . ASN A 1 268 ? 11.180 -0.432 4.763 1.00 94.12 268 ASN A CA 1
ATOM 2144 C C . ASN A 1 268 ? 10.105 -0.355 3.675 1.00 94.12 268 ASN A C 1
ATOM 2146 O O . ASN A 1 268 ? 9.970 -1.289 2.892 1.00 94.12 268 ASN A O 1
ATOM 2150 N N . ILE A 1 269 ? 9.389 0.768 3.584 1.00 93.31 269 ILE A N 1
ATOM 2151 C CA . ILE A 1 269 ? 8.396 1.001 2.533 1.00 93.31 269 ILE A CA 1
ATOM 2152 C C . ILE A 1 269 ? 9.062 1.306 1.186 1.00 93.31 269 ILE A C 1
ATOM 2154 O O . ILE A 1 269 ? 8.800 0.605 0.216 1.00 93.31 269 ILE A O 1
ATOM 2158 N N . ASN A 1 270 ? 9.982 2.274 1.126 1.00 86.12 270 ASN A N 1
ATOM 2159 C CA . ASN A 1 270 ? 10.547 2.765 -0.144 1.00 86.12 270 ASN A CA 1
ATOM 2160 C C . ASN A 1 270 ? 11.927 2.162 -0.511 1.00 86.12 270 ASN A C 1
ATOM 2162 O O . ASN A 1 270 ? 12.579 2.556 -1.476 1.00 86.12 270 ASN A O 1
ATOM 2166 N N . GLY A 1 271 ? 12.429 1.217 0.284 1.00 80.19 271 GLY A N 1
ATOM 2167 C CA . GLY A 1 271 ? 13.685 0.505 0.022 1.00 80.19 271 GLY A CA 1
ATOM 2168 C C . GLY A 1 271 ? 14.965 1.328 0.161 1.00 80.19 271 GLY A C 1
ATOM 2169 O O . GLY A 1 271 ? 15.968 1.054 -0.500 1.00 80.19 271 GLY A O 1
ATOM 2170 N N . TRP A 1 272 ? 14.969 2.332 1.038 1.00 74.25 272 TRP A N 1
ATOM 2171 C CA . TRP A 1 272 ? 16.107 3.238 1.242 1.00 74.25 272 TRP A CA 1
ATOM 2172 C C . TRP A 1 272 ? 17.088 2.764 2.318 1.00 74.25 272 TRP A C 1
ATOM 2174 O O . TRP A 1 272 ? 17.370 3.475 3.284 1.00 74.25 272 TRP A O 1
ATOM 2184 N N . TYR A 1 273 ? 17.653 1.571 2.156 1.00 68.44 273 TYR A N 1
ATOM 2185 C CA . TYR A 1 273 ? 18.743 1.119 3.021 1.00 68.44 273 TYR A CA 1
ATOM 2186 C C . TYR A 1 273 ? 20.099 1.480 2.410 1.00 68.44 273 TYR A C 1
ATOM 2188 O O . TYR A 1 273 ? 20.438 1.047 1.307 1.00 68.44 273 TYR A O 1
ATOM 2196 N N . GLY A 1 274 ? 20.890 2.278 3.134 1.00 59.47 274 GLY A N 1
ATOM 2197 C CA . GLY A 1 274 ? 22.293 2.511 2.793 1.00 59.47 274 GLY A CA 1
ATOM 2198 C C . GLY A 1 274 ? 23.094 1.205 2.849 1.00 59.47 274 GLY A C 1
ATOM 2199 O O . GLY A 1 274 ? 22.756 0.286 3.600 1.00 59.47 274 GLY A O 1
ATOM 2200 N N . LYS A 1 275 ? 24.174 1.099 2.063 1.00 54.16 275 LYS A N 1
ATOM 2201 C CA . LYS A 1 275 ? 25.092 -0.048 2.161 1.00 54.16 275 LYS A CA 1
ATOM 2202 C C . LYS A 1 275 ? 25.748 -0.055 3.547 1.00 54.16 275 LYS A C 1
ATOM 2204 O O . LYS A 1 275 ? 26.606 0.774 3.817 1.00 54.16 275 LYS A O 1
ATOM 2209 N N . GLY A 1 276 ? 25.356 -1.002 4.400 1.00 56.75 276 GLY A N 1
ATOM 2210 C CA . GLY A 1 276 ? 26.012 -1.272 5.685 1.00 56.75 276 GLY A CA 1
ATOM 2211 C C . GLY A 1 276 ? 25.715 -0.290 6.826 1.00 56.75 276 GLY A C 1
ATOM 2212 O O . GLY A 1 276 ? 26.320 -0.428 7.882 1.00 56.75 276 GLY A O 1
ATOM 2213 N N . SER A 1 277 ? 24.792 0.664 6.658 1.00 58.28 277 SER A N 1
ATOM 2214 C CA . SER A 1 277 ? 24.437 1.656 7.686 1.00 58.28 277 SER A CA 1
ATOM 2215 C C . SER A 1 277 ? 22.936 1.670 7.998 1.00 58.28 277 SER A C 1
ATOM 2217 O O . SER A 1 277 ? 22.120 1.141 7.235 1.00 58.28 277 SER A O 1
ATOM 2219 N N . LEU A 1 278 ? 22.560 2.310 9.113 1.00 63.78 278 LEU A N 1
ATOM 2220 C CA . LEU A 1 278 ? 21.173 2.715 9.356 1.00 63.78 278 LEU A CA 1
ATOM 2221 C C . LEU A 1 278 ? 20.669 3.593 8.188 1.00 63.78 278 LEU A C 1
ATOM 2223 O O . LEU A 1 278 ? 21.476 4.274 7.541 1.00 63.78 278 LEU A O 1
ATOM 2227 N N . PRO A 1 279 ? 19.366 3.533 7.860 1.00 72.62 279 PRO A N 1
ATOM 2228 C CA . PRO A 1 279 ? 18.783 4.390 6.835 1.00 72.62 279 PRO A CA 1
ATOM 2229 C C . PRO A 1 279 ? 18.914 5.874 7.215 1.00 72.62 279 PRO A C 1
ATOM 2231 O O . PRO A 1 279 ? 18.782 6.232 8.380 1.00 72.62 279 PRO A O 1
ATOM 2234 N N . ASN A 1 280 ? 19.150 6.730 6.218 1.00 70.44 280 ASN A N 1
ATOM 2235 C CA . ASN A 1 280 ? 19.150 8.190 6.360 1.00 70.44 280 ASN A CA 1
ATOM 2236 C C . ASN A 1 280 ? 17.882 8.785 5.724 1.00 70.44 280 ASN A C 1
ATOM 2238 O O . ASN A 1 280 ? 17.200 8.125 4.937 1.00 70.44 280 ASN A O 1
ATOM 2242 N N . LYS A 1 281 ? 17.581 10.055 6.025 1.00 78.94 281 LYS A N 1
ATOM 2243 C CA . LYS A 1 281 ? 16.453 10.787 5.423 1.00 78.94 281 LYS A CA 1
ATOM 2244 C C . LYS A 1 281 ? 16.609 10.851 3.900 1.00 78.94 281 LYS A C 1
ATOM 2246 O O . LYS A 1 281 ? 17.583 11.412 3.402 1.00 78.94 281 LYS A O 1
ATOM 2251 N N . ALA A 1 282 ? 15.647 10.300 3.164 1.00 71.38 282 ALA A N 1
ATOM 2252 C CA . ALA A 1 282 ? 15.649 10.291 1.702 1.00 71.38 282 ALA A CA 1
ATOM 2253 C C . ALA A 1 282 ? 14.452 11.056 1.107 1.00 71.38 282 ALA A C 1
ATOM 2255 O O . ALA A 1 282 ? 13.643 11.658 1.817 1.00 71.38 282 ALA A O 1
ATOM 2256 N N . LYS A 1 283 ? 14.392 11.127 -0.227 1.00 75.56 283 LYS A N 1
ATOM 2257 C CA . LYS A 1 283 ? 13.475 12.004 -0.970 1.00 75.56 283 LYS A CA 1
ATOM 2258 C C . LYS A 1 283 ? 12.007 11.702 -0.657 1.00 75.56 283 LYS A C 1
ATOM 2260 O O . LYS A 1 283 ? 11.486 10.694 -1.103 1.00 75.56 283 LYS A O 1
ATOM 2265 N N . GLY A 1 284 ? 11.316 12.630 -0.000 1.00 87.00 284 GLY A N 1
ATOM 2266 C CA . GLY A 1 284 ? 9.912 12.469 0.407 1.00 87.00 284 GLY A CA 1
ATOM 2267 C C . GLY A 1 284 ? 9.736 12.202 1.902 1.00 87.00 284 GLY A C 1
ATOM 2268 O O . GLY A 1 284 ? 8.609 12.202 2.386 1.00 87.00 284 GLY A O 1
ATOM 2269 N N . TYR A 1 285 ? 10.834 12.050 2.650 1.00 91.50 285 TYR A N 1
ATOM 2270 C CA . TYR A 1 285 ? 10.806 11.874 4.101 1.00 91.50 285 TYR A CA 1
ATOM 2271 C C . TYR A 1 285 ? 10.072 13.005 4.836 1.00 91.50 285 TYR A C 1
ATOM 2273 O O . TYR A 1 285 ? 9.269 12.726 5.719 1.00 91.50 285 TYR A O 1
ATOM 2281 N N . GLU A 1 286 ? 10.284 14.267 4.451 1.00 94.38 286 GLU A N 1
ATOM 2282 C CA . GLU A 1 286 ? 9.631 15.401 5.124 1.00 94.38 286 GLU A CA 1
ATOM 2283 C C . GLU A 1 286 ? 8.099 15.369 4.989 1.00 94.38 286 GLU A C 1
ATOM 2285 O O . GLU A 1 286 ? 7.391 15.700 5.936 1.00 94.38 286 GLU A O 1
ATOM 2290 N N . ASP A 1 287 ? 7.566 14.900 3.855 1.00 96.56 287 ASP A N 1
ATOM 2291 C CA . ASP A 1 287 ? 6.117 14.733 3.688 1.00 96.56 287 ASP A CA 1
ATOM 2292 C C . ASP A 1 287 ? 5.584 13.564 4.533 1.00 96.56 287 ASP A C 1
ATOM 2294 O O . ASP A 1 287 ? 4.570 13.715 5.213 1.00 96.56 287 ASP A O 1
ATOM 2298 N N . ARG A 1 288 ? 6.308 12.435 4.587 1.00 96.69 288 ARG A N 1
ATOM 2299 C CA . ARG A 1 288 ? 5.973 11.309 5.482 1.00 96.69 288 ARG A CA 1
ATOM 2300 C C . ARG A 1 288 ? 5.956 11.749 6.941 1.00 96.69 288 ARG A C 1
ATOM 2302 O O . ARG A 1 288 ? 5.003 11.452 7.652 1.00 96.69 288 ARG A O 1
ATOM 2309 N N . LYS A 1 289 ? 6.977 12.500 7.370 1.00 97.06 289 LYS A N 1
ATOM 2310 C CA . LYS A 1 289 ? 7.081 13.061 8.723 1.00 97.06 289 LYS A CA 1
ATOM 2311 C C . LYS A 1 289 ? 5.934 14.008 9.024 1.00 97.06 289 LYS A C 1
ATOM 2313 O O . LYS A 1 289 ? 5.319 13.879 10.076 1.00 97.06 289 LYS A O 1
ATOM 2318 N N . LYS A 1 290 ? 5.609 14.914 8.101 1.00 98.00 290 LYS A N 1
ATOM 2319 C CA . LYS A 1 290 ? 4.471 15.821 8.254 1.00 98.00 290 LYS A CA 1
ATOM 2320 C C . LYS A 1 290 ? 3.170 15.046 8.480 1.00 98.00 290 LYS A C 1
ATOM 2322 O O . LYS A 1 290 ? 2.492 15.305 9.467 1.00 98.00 290 LYS A O 1
ATOM 2327 N N . ARG A 1 291 ? 2.850 14.077 7.613 1.00 98.38 291 ARG A N 1
ATOM 2328 C CA . ARG A 1 291 ? 1.630 13.254 7.729 1.00 98.38 291 ARG A CA 1
ATOM 2329 C C . ARG A 1 291 ? 1.612 12.437 9.016 1.00 98.38 291 ARG A C 1
ATOM 2331 O O . ARG A 1 291 ? 0.593 12.405 9.694 1.00 98.38 291 ARG A O 1
ATOM 2338 N N . PHE A 1 292 ? 2.742 11.826 9.367 1.00 98.31 292 PHE A N 1
ATOM 2339 C CA . PHE A 1 292 ? 2.897 11.048 10.593 1.00 98.31 292 PHE A CA 1
ATOM 2340 C C . PHE A 1 292 ? 2.632 11.893 11.843 1.00 98.31 292 PHE A C 1
ATOM 2342 O O . PHE A 1 292 ? 1.821 11.513 12.678 1.00 98.31 292 PHE A O 1
ATOM 2349 N N . LEU A 1 293 ? 3.233 13.081 11.945 1.00 98.06 293 LEU A N 1
ATOM 2350 C CA . LEU A 1 293 ? 2.994 13.978 13.078 1.00 98.06 293 LEU A CA 1
ATOM 2351 C C . LEU A 1 293 ? 1.534 14.448 13.148 1.00 98.06 293 LEU A C 1
ATOM 2353 O O . LEU A 1 293 ? 0.979 14.546 14.239 1.00 98.06 293 LEU A O 1
ATOM 2357 N N . SER A 1 294 ? 0.885 14.690 12.003 1.00 97.88 294 SER A N 1
ATOM 2358 C CA . SER A 1 294 ? -0.534 15.063 11.970 1.00 97.88 294 SER A CA 1
ATOM 2359 C C . SER A 1 294 ? -1.438 13.997 12.593 1.00 97.88 294 SER A C 1
ATOM 2361 O O . SER A 1 294 ? -2.327 14.348 13.364 1.00 97.88 294 SER A O 1
ATOM 2363 N N . ILE A 1 295 ? -1.211 12.712 12.309 1.00 97.81 295 ILE A N 1
ATOM 2364 C CA . ILE A 1 295 ? -2.020 11.628 12.888 1.00 97.81 295 ILE A CA 1
ATOM 2365 C C . ILE A 1 295 ? -1.626 11.284 14.329 1.00 97.81 295 ILE A C 1
ATOM 2367 O O . ILE A 1 295 ? -2.500 10.986 15.137 1.00 97.81 295 ILE A O 1
ATOM 2371 N N . VAL A 1 296 ? -0.342 11.383 14.685 1.00 96.88 296 VAL A N 1
ATOM 2372 C CA . VAL A 1 296 ? 0.141 11.203 16.068 1.00 96.88 296 VAL A CA 1
ATOM 2373 C C . VAL A 1 296 ? -0.555 12.184 17.022 1.00 96.88 296 VAL A C 1
ATOM 2375 O O . VAL A 1 296 ? -0.969 11.773 18.104 1.00 96.88 296 VAL A O 1
ATOM 2378 N N . ASN A 1 297 ? -0.772 13.433 16.591 1.00 94.50 297 ASN A N 1
ATOM 2379 C CA . ASN A 1 297 ? -1.554 14.420 17.346 1.00 94.50 297 ASN A CA 1
ATOM 2380 C C . ASN A 1 297 ? -3.018 13.997 17.529 1.00 94.50 297 ASN A C 1
ATOM 2382 O O . ASN A 1 297 ? -3.556 14.108 18.624 1.00 94.50 297 ASN A O 1
ATOM 2386 N N . VAL A 1 298 ? -3.667 13.502 16.467 1.00 95.44 298 VAL A N 1
ATOM 2387 C CA . VAL A 1 298 ? -5.066 13.032 16.528 1.00 95.44 298 VAL A CA 1
ATOM 2388 C C . VAL A 1 298 ? -5.216 11.833 17.465 1.00 95.44 298 VAL A C 1
ATOM 2390 O O . VAL A 1 298 ? -6.223 11.714 18.154 1.00 95.44 298 VAL A O 1
ATOM 2393 N N . LEU A 1 299 ? -4.203 10.969 17.521 1.00 93.19 299 LEU A N 1
ATOM 2394 C CA . LEU A 1 299 ? -4.167 9.800 18.397 1.00 93.19 299 LEU A CA 1
ATOM 2395 C C . LEU A 1 299 ? -3.748 10.118 19.844 1.00 93.19 299 LEU A C 1
ATOM 2397 O O . LEU A 1 299 ? -3.741 9.206 20.668 1.00 93.19 299 LEU A O 1
ATOM 2401 N N . GLY A 1 300 ? -3.381 11.366 20.163 1.00 93.00 300 GLY A N 1
ATOM 2402 C CA . GLY A 1 300 ? -2.934 11.758 21.506 1.00 93.00 300 GLY A CA 1
ATOM 2403 C C . GLY A 1 300 ? -1.636 11.074 21.949 1.00 93.00 300 GLY A C 1
ATOM 2404 O O . GLY A 1 300 ? -1.478 10.745 23.122 1.00 93.00 300 GLY A O 1
ATOM 2405 N N . LEU A 1 301 ? -0.732 10.798 21.004 1.00 87.56 301 LEU A N 1
ATOM 2406 C CA . LEU A 1 301 ? 0.527 10.088 21.262 1.00 87.56 301 LEU A CA 1
ATOM 2407 C C . LEU A 1 301 ? 1.700 11.019 21.617 1.00 87.56 301 LEU A C 1
ATOM 2409 O O . LEU A 1 301 ? 2.758 10.521 22.010 1.00 87.56 301 LEU A O 1
ATOM 2413 N N . ILE A 1 302 ? 1.523 12.336 21.461 1.00 82.06 302 ILE A N 1
ATOM 2414 C CA . ILE A 1 302 ? 2.439 13.396 21.917 1.00 82.06 302 ILE A CA 1
ATOM 2415 C C . ILE A 1 302 ? 1.687 14.514 22.622 1.00 82.06 302 ILE A C 1
ATOM 2417 O O . ILE A 1 302 ? 0.476 14.668 22.343 1.00 82.06 302 ILE A O 1
#

Radius of gyration: 27.78 Å; Cα contacts (8 Å, |Δi|>4): 404; chains: 1; bounding box: 76×55×76 Å

InterPro domains:
  IPR023346 Lysozyme-like domain superfamily [SSF53955] (69-300)
  IPR052354 Bacterial Cell Wall Dynamics Protein [PTHR34408] (94-245)

Organism: NCBI:txid1521931